Protein AF-A0A074RCV5-F1 (afdb_monomer_lite)

Secondary structure (DSSP, 8-state):
------BPPPPPPTTS----------S--TT-EE--EEEEEETTEEEEEEPPPEEGGGS-TTT-EEEEEETTTTEEEEEE---HHHHHHHHHHHHHHHHT------TTSHHHHGGGGGHHHHHHHHHHHHH-TTSTHHHHHHHHHHHHHHHHT-SS--HHHHHHHHHTHHHHHHHHHHHHS-HHHHHHHHHHTHHHHHHHHHHHHHHHHHHHHHHS--S-PBP--SSS-S--S--HHHHHHHHHHHHHHHHHHHSPP-------------------PPPP-------TTTGGGSSPPPP--------

Sequence (307 aa):
MNEELVCNLPAIDSTRPLRWSGLLCCAVSPASAVSLRLCKSIAGRPRYFNFPHVLVSDVDEETGEVTLELPEAAWVVTIKLLTRAMAEQLFPDELEKLNGIEGTYSNLDLDTTAKYLFKNALNFANLAVQTLPECIAKVSLLIYMKAWELLDQQTQLDGAVQAILRGLTDIGDIVDIASQASGAILATAMSRSKKSIQGILTLLEDASVYIFNQVATNDLAPVPLGEAGLDQSFDVETYLGRLKDLKTLFHASWLPMAATPIDIACIEDDELLDTPQPGAHTSTTIDPYDMLRLLRPLDPNITKLVP

Organism: NCBI:txid1423351

Foldseek 3Di:
DPDDFDWDDDDDDPPDDDDDDDAADPPDDQQDKDWDKDWDQDPNDTDIDTWDIDGNVNQDQQFQWDWTDDPVVGDIDIDHDCHLNNLVVCLVVLVVVLVVDDAAQDPVCLFLRLLVLLNLQLLLLVLCCVQPVPDSSSVLNVLSSLLSVLSNPDPGDDPLLSLLSVLSVLSNVVSVVLVPDDNVLSNQLCVLLVVLSNQLSVLSSVSSSVSNCVRRPPPGPTDPPPDDDPPPDDDSVVSSVSSVVSSVSSVVSSDPPPPPDPPDDDDDDDDDDDDDDDDDDDDDDDDPVVVVVVPDDDDPDDDDDDD

pLDDT: mean 73.86, std 20.22, range [28.77, 94.56]

Structure (mmCIF, N/CA/C/O backbone):
data_AF-A0A074RCV5-F1
#
_entry.id   AF-A0A074RCV5-F1
#
loop_
_atom_site.group_PDB
_atom_site.id
_atom_site.type_symbol
_atom_site.label_atom_id
_atom_site.label_alt_id
_atom_site.label_comp_id
_atom_site.label_asym_id
_atom_site.label_entity_id
_atom_site.label_seq_id
_atom_site.pdbx_PDB_ins_code
_atom_site.Cartn_x
_atom_site.Cartn_y
_atom_site.Cartn_z
_atom_site.occupancy
_atom_site.B_iso_or_equiv
_atom_site.auth_seq_id
_atom_site.auth_comp_id
_atom_site.auth_asym_id
_atom_site.auth_atom_id
_atom_site.pdbx_PDB_model_num
ATOM 1 N N . MET A 1 1 ? -20.260 -11.343 -5.427 1.00 39.22 1 MET A N 1
ATOM 2 C CA . MET A 1 1 ? -20.283 -11.622 -3.978 1.00 39.22 1 MET A CA 1
ATOM 3 C C . MET A 1 1 ? -19.975 -10.313 -3.278 1.00 39.22 1 MET A C 1
ATOM 5 O O . MET A 1 1 ? -19.117 -9.602 -3.779 1.00 39.22 1 MET A O 1
ATOM 9 N N . ASN A 1 2 ? -20.689 -9.962 -2.207 1.00 49.19 2 ASN A N 1
ATOM 10 C CA . ASN A 1 2 ? -20.238 -8.894 -1.315 1.00 49.19 2 ASN A CA 1
ATOM 11 C C . ASN A 1 2 ? -19.193 -9.531 -0.402 1.00 49.19 2 ASN A C 1
ATOM 13 O O . ASN A 1 2 ? -19.548 -10.359 0.433 1.00 49.19 2 ASN A O 1
ATOM 17 N N . GLU A 1 3 ? -17.922 -9.237 -0.644 1.00 65.69 3 GLU A N 1
ATOM 18 C CA . GLU A 1 3 ? -16.833 -9.690 0.217 1.00 65.69 3 GLU A CA 1
ATOM 19 C C . GLU A 1 3 ? -16.836 -8.811 1.471 1.00 65.69 3 GLU A C 1
ATOM 21 O O . GLU A 1 3 ? -16.579 -7.611 1.405 1.00 65.69 3 GLU A O 1
ATOM 26 N N . GLU A 1 4 ? -17.227 -9.390 2.606 1.00 71.00 4 GLU A N 1
ATOM 27 C CA . GLU A 1 4 ? -17.197 -8.718 3.905 1.00 71.00 4 GLU A CA 1
ATOM 28 C C . GLU A 1 4 ? -15.887 -9.074 4.612 1.00 71.00 4 GLU A C 1
ATOM 30 O O . GLU A 1 4 ? -15.616 -10.244 4.886 1.00 71.00 4 GLU A O 1
ATOM 35 N N . LEU A 1 5 ? -15.071 -8.062 4.911 1.00 73.19 5 LEU A N 1
ATOM 36 C CA . LEU A 1 5 ? -13.866 -8.218 5.720 1.00 73.19 5 LEU A CA 1
ATOM 37 C C . LEU A 1 5 ? -14.209 -7.957 7.191 1.00 73.19 5 LEU A C 1
ATOM 39 O O . LEU A 1 5 ? -14.576 -6.840 7.554 1.00 73.19 5 LEU A O 1
ATOM 43 N N . VAL A 1 6 ? -14.072 -8.980 8.041 1.00 73.62 6 VAL A N 1
ATOM 44 C CA . VAL A 1 6 ? -14.375 -8.892 9.479 1.00 73.62 6 VAL A CA 1
ATOM 45 C C . VAL A 1 6 ? -13.105 -9.065 10.309 1.00 73.62 6 VAL A C 1
ATOM 47 O O . VAL A 1 6 ? -12.498 -10.138 10.334 1.00 73.62 6 VAL A O 1
ATOM 50 N N . CYS A 1 7 ? -12.748 -8.020 11.055 1.00 71.88 7 CYS A N 1
ATOM 51 C CA . CYS A 1 7 ? -11.614 -8.009 11.979 1.00 71.88 7 CYS A CA 1
ATOM 52 C C . CYS A 1 7 ? -12.098 -7.751 13.410 1.00 71.88 7 CYS A C 1
ATOM 54 O O . CYS A 1 7 ? -12.935 -6.876 13.643 1.00 71.88 7 CYS A O 1
ATOM 56 N N . ASN A 1 8 ? -11.547 -8.482 14.380 1.00 73.06 8 ASN A N 1
ATOM 57 C CA . ASN A 1 8 ? -11.768 -8.179 15.792 1.00 73.06 8 ASN A CA 1
ATOM 58 C C . ASN A 1 8 ? -10.718 -7.182 16.273 1.00 73.06 8 ASN A C 1
ATOM 60 O O . ASN A 1 8 ? -9.531 -7.443 16.145 1.00 73.06 8 ASN A O 1
ATOM 64 N N . LEU A 1 9 ? -11.146 -6.069 16.866 1.00 72.56 9 LEU A N 1
ATOM 65 C CA . LEU A 1 9 ? -10.234 -5.154 17.555 1.00 72.56 9 LEU A CA 1
ATOM 66 C C . LEU A 1 9 ? -9.846 -5.715 18.941 1.00 72.56 9 LEU A C 1
ATOM 68 O O . LEU A 1 9 ? -10.674 -6.397 19.560 1.00 72.56 9 LEU A O 1
ATOM 72 N N . PRO A 1 10 ? -8.639 -5.415 19.467 1.00 68.81 10 PRO A N 1
ATOM 73 C CA . PRO A 1 10 ? -8.248 -5.810 20.817 1.00 68.81 10 PRO A CA 1
ATOM 74 C C . PRO A 1 10 ? -9.229 -5.315 21.885 1.00 68.81 10 PRO A C 1
ATOM 76 O O . PRO A 1 10 ? -9.867 -4.265 21.757 1.00 68.81 10 PRO A O 1
ATOM 79 N N . ALA A 1 11 ? -9.335 -6.080 22.973 1.00 74.12 11 ALA A N 1
ATOM 80 C CA . ALA A 1 11 ? -10.198 -5.732 24.093 1.00 74.12 11 ALA A CA 1
ATOM 81 C C . ALA A 1 11 ? -9.729 -4.433 24.765 1.00 74.12 11 ALA A C 1
ATOM 83 O O . ALA A 1 11 ? -8.550 -4.255 25.067 1.00 74.12 11 ALA A O 1
ATOM 84 N N . ILE A 1 12 ? -10.681 -3.545 25.045 1.00 71.00 12 ILE A N 1
ATOM 85 C CA . ILE A 1 12 ? -10.423 -2.270 25.711 1.00 71.00 12 ILE A CA 1
ATOM 86 C C . ILE A 1 12 ? -10.725 -2.432 27.196 1.00 71.00 12 ILE A C 1
ATOM 88 O O . ILE A 1 12 ? -11.850 -2.782 27.561 1.00 71.00 12 ILE A O 1
ATOM 92 N N . ASP A 1 13 ? -9.750 -2.136 28.052 1.00 66.25 13 ASP A N 1
ATOM 93 C CA . ASP A 1 13 ? -10.031 -1.910 29.465 1.00 66.25 13 ASP A CA 1
ATOM 94 C C . ASP A 1 13 ? -10.391 -0.433 29.682 1.00 66.25 13 ASP A C 1
ATOM 96 O O . ASP A 1 13 ? -9.736 0.472 29.165 1.00 66.25 13 ASP A O 1
ATOM 100 N N . SER A 1 14 ? -11.448 -0.189 30.452 1.00 60.62 14 SER A N 1
ATOM 101 C CA . SER A 1 14 ? -12.135 1.105 30.637 1.00 60.62 14 SER A CA 1
ATOM 102 C C . SER A 1 14 ? -11.271 2.264 31.162 1.00 60.62 14 SER A C 1
ATOM 104 O O . SER A 1 14 ? -11.757 3.384 31.305 1.00 60.62 14 SER A O 1
ATOM 106 N N . THR A 1 15 ? -9.999 2.010 31.461 1.00 59.72 15 THR A N 1
ATOM 107 C CA . THR A 1 15 ? -9.067 2.955 32.082 1.00 59.72 15 THR A CA 1
ATOM 108 C C . THR A 1 15 ? -8.124 3.641 31.096 1.00 59.72 15 THR A C 1
ATOM 110 O O . THR A 1 15 ? -7.419 4.568 31.500 1.00 59.72 15 THR A O 1
ATOM 113 N N . ARG A 1 16 ? -8.074 3.222 29.822 1.00 58.66 16 ARG A N 1
ATOM 114 C CA . ARG A 1 16 ? -7.151 3.804 28.837 1.00 58.66 16 ARG A CA 1
ATOM 115 C C . ARG A 1 16 ? -7.828 4.062 27.489 1.00 58.66 16 ARG A C 1
ATOM 117 O O . ARG A 1 16 ? -8.469 3.157 26.960 1.00 58.66 16 ARG A O 1
ATOM 124 N N . PRO A 1 17 ? -7.663 5.263 26.901 1.00 57.88 17 PRO A N 1
ATOM 125 C CA . PRO A 1 17 ? -8.031 5.480 25.509 1.00 57.88 17 PRO A CA 1
ATOM 126 C C . PRO A 1 17 ? -7.166 4.585 24.616 1.00 57.88 17 PRO A C 1
ATOM 128 O O . PRO A 1 17 ? -5.958 4.457 24.839 1.00 57.88 17 PRO A O 1
ATOM 131 N N . LEU A 1 18 ? -7.780 3.960 23.613 1.00 58.28 18 LEU A N 1
ATOM 132 C CA . LEU A 1 18 ? -7.054 3.126 22.663 1.00 58.28 18 LEU A CA 1
ATOM 133 C C . LEU A 1 18 ? -6.093 3.990 21.835 1.00 58.28 18 LEU A C 1
ATOM 135 O O . LEU A 1 18 ? -6.478 5.034 21.310 1.00 58.28 18 LEU A O 1
ATOM 139 N N . ARG A 1 19 ? -4.854 3.524 21.664 1.00 55.03 19 ARG A N 1
ATOM 140 C CA . ARG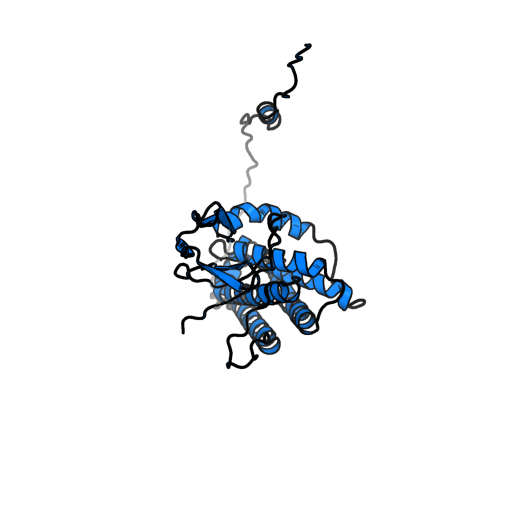 A 1 19 ? -3.947 3.992 20.611 1.00 55.03 19 ARG A CA 1
ATOM 141 C C . ARG A 1 19 ? -3.779 2.849 19.609 1.00 55.03 19 ARG A C 1
ATOM 143 O O . ARG A 1 19 ? -2.932 1.996 19.802 1.00 55.03 19 ARG A O 1
ATOM 150 N N . TRP A 1 20 ? -4.696 2.841 18.645 1.00 59.31 20 TRP A N 1
ATOM 151 C CA . TRP A 1 20 ? -4.703 2.214 17.316 1.00 59.31 20 TRP A CA 1
ATOM 152 C C . TRP A 1 20 ? -3.888 0.942 17.040 1.00 59.31 20 TRP A C 1
ATOM 154 O O . TRP A 1 20 ? -2.664 0.934 17.114 1.00 59.31 20 TRP A O 1
ATOM 164 N N . SER A 1 21 ? -4.595 -0.057 16.506 1.00 56.03 21 SER A N 1
ATOM 165 C CA . SER A 1 21 ? -4.093 -1.023 15.529 1.00 56.03 21 SER A CA 1
ATOM 166 C C . SER A 1 21 ? -4.555 -0.583 14.130 1.00 56.03 21 SER A C 1
ATOM 168 O O . SER A 1 21 ? -5.719 -0.235 13.931 1.00 56.03 21 SER A O 1
ATOM 170 N N . GLY A 1 22 ? -3.627 -0.496 13.176 1.00 61.78 22 GLY A N 1
ATOM 171 C CA . GLY A 1 22 ? -3.933 -0.115 11.796 1.00 61.78 22 GLY A CA 1
ATOM 172 C C . GLY A 1 22 ? -4.383 -1.325 10.984 1.00 61.78 22 GLY A C 1
ATOM 173 O O . GLY A 1 22 ? -3.823 -2.403 11.140 1.00 61.78 22 GLY A O 1
ATOM 174 N N . LEU A 1 23 ? -5.368 -1.143 10.107 1.00 70.56 23 LEU A N 1
ATOM 175 C CA . LEU A 1 23 ? -5.685 -2.091 9.041 1.00 70.56 23 LEU A CA 1
ATOM 176 C C . LEU A 1 23 ? -5.298 -1.437 7.718 1.00 70.56 23 LEU A C 1
ATOM 178 O O . LEU A 1 23 ? -5.766 -0.336 7.423 1.00 70.56 23 LEU A O 1
ATOM 182 N N . LEU A 1 24 ? -4.467 -2.110 6.926 1.00 67.56 24 LEU A N 1
ATOM 183 C CA . LEU A 1 24 ? -4.163 -1.679 5.568 1.00 67.56 24 LEU A CA 1
ATOM 184 C C . LEU A 1 24 ? -5.000 -2.509 4.595 1.00 67.56 24 LEU A C 1
ATOM 186 O O . LEU A 1 24 ? -4.927 -3.737 4.592 1.00 67.56 24 LEU A O 1
ATOM 190 N N . CYS A 1 25 ? -5.822 -1.834 3.797 1.00 70.31 25 CYS A N 1
ATOM 191 C CA . CYS A 1 25 ? -6.650 -2.442 2.763 1.00 70.31 25 CYS A CA 1
ATOM 192 C C . CYS A 1 25 ? -6.587 -1.571 1.505 1.00 70.31 25 CYS A C 1
ATOM 194 O O . CYS A 1 25 ? -6.671 -0.344 1.592 1.00 70.31 25 CYS A O 1
ATOM 196 N N . CYS A 1 26 ? -6.430 -2.207 0.347 1.00 70.12 26 CYS A N 1
ATOM 197 C CA . CYS A 1 26 ? -6.346 -1.553 -0.957 1.00 70.12 26 CYS A CA 1
ATOM 198 C C . CYS A 1 26 ? -7.576 -1.896 -1.810 1.00 70.12 26 CYS A C 1
ATOM 200 O O . CYS A 1 26 ? -8.346 -2.792 -1.475 1.00 70.12 26 CYS A O 1
ATOM 202 N N . ALA A 1 27 ? -7.777 -1.156 -2.907 1.00 72.31 27 ALA A N 1
ATOM 203 C CA . ALA A 1 27 ? -8.892 -1.345 -3.847 1.00 72.31 27 ALA A CA 1
ATOM 204 C C . ALA A 1 27 ? -10.309 -1.240 -3.233 1.00 72.31 27 ALA A C 1
ATOM 206 O O . ALA A 1 27 ? -11.271 -1.815 -3.746 1.00 72.31 27 ALA A O 1
ATOM 207 N N . VAL A 1 28 ? -10.463 -0.464 -2.156 1.00 76.94 28 VAL A N 1
ATOM 208 C CA . VAL A 1 28 ? -11.763 -0.232 -1.517 1.00 76.94 28 VAL A CA 1
ATOM 209 C C . VAL A 1 28 ? -12.640 0.656 -2.406 1.00 76.94 28 VAL A C 1
ATOM 211 O O . VAL A 1 28 ? -12.254 1.762 -2.782 1.00 76.94 28 VAL A O 1
ATOM 214 N N . SER A 1 29 ? -13.840 0.175 -2.739 1.00 83.12 29 SER A N 1
ATOM 215 C CA . SER A 1 29 ? -14.828 0.956 -3.489 1.00 83.12 29 SER A CA 1
ATOM 216 C C . SER A 1 29 ? -15.336 2.144 -2.658 1.00 83.12 29 SER A C 1
ATOM 218 O O . SER A 1 29 ? -15.635 1.962 -1.478 1.00 83.12 29 SER A O 1
ATOM 220 N N . PRO A 1 30 ? -15.557 3.332 -3.253 1.00 83.50 30 PRO A N 1
ATOM 221 C CA . PRO A 1 30 ? -16.221 4.445 -2.568 1.00 83.50 30 PRO A CA 1
ATOM 222 C C . PRO A 1 30 ? -17.624 4.094 -2.050 1.00 83.50 30 PRO A C 1
ATOM 224 O O . PRO A 1 30 ? -18.094 4.685 -1.085 1.00 83.50 30 PRO A O 1
ATOM 227 N N . ALA A 1 31 ? -18.285 3.113 -2.676 1.00 87.62 31 ALA A N 1
ATOM 228 C CA . ALA A 1 31 ? -19.594 2.616 -2.256 1.00 87.62 31 ALA A CA 1
ATOM 229 C C . ALA A 1 31 ? -19.523 1.571 -1.126 1.00 87.62 31 ALA A C 1
ATOM 231 O O . ALA A 1 31 ? -20.562 1.103 -0.661 1.00 87.62 31 ALA A O 1
ATOM 232 N N . SER A 1 32 ? -18.321 1.164 -0.707 1.00 87.06 32 SER A N 1
ATOM 233 C CA . SER A 1 32 ? -18.153 0.267 0.433 1.00 87.06 32 SER A CA 1
ATOM 234 C C . SER A 1 32 ? -18.592 0.956 1.721 1.00 87.06 32 SER A C 1
ATOM 236 O O . SER A 1 32 ? -18.387 2.156 1.902 1.00 87.06 32 SER A O 1
ATOM 238 N N . ALA A 1 33 ? -19.171 0.177 2.632 1.00 88.19 33 ALA A N 1
ATOM 239 C CA . ALA A 1 33 ? -19.582 0.645 3.946 1.00 88.19 33 ALA A CA 1
ATOM 240 C C . ALA A 1 33 ? -18.621 0.129 5.019 1.00 88.19 33 ALA A C 1
ATOM 242 O O . ALA A 1 33 ? -18.342 -1.067 5.096 1.00 88.19 33 ALA A O 1
ATOM 243 N N . VAL A 1 34 ? -18.165 1.026 5.885 1.00 86.19 34 VAL A N 1
ATOM 244 C CA . VAL A 1 34 ? -17.438 0.694 7.106 1.00 86.19 34 VAL A CA 1
ATOM 245 C C . VAL A 1 34 ? -18.447 0.587 8.240 1.00 86.19 34 VAL A C 1
ATOM 247 O O . VAL A 1 34 ? -19.213 1.514 8.502 1.00 86.19 34 VAL A O 1
ATOM 250 N N . SER A 1 35 ? -18.457 -0.562 8.911 1.00 86.50 35 SER A N 1
ATOM 251 C CA . SER A 1 35 ? -19.333 -0.834 10.050 1.00 86.50 35 SER A CA 1
ATOM 252 C C . SER A 1 35 ? -18.503 -1.206 11.267 1.00 86.50 35 SER A C 1
ATOM 254 O O . SER A 1 35 ? -17.563 -1.991 11.167 1.00 86.50 35 SER A O 1
ATOM 256 N N . LEU A 1 36 ? -18.880 -0.677 12.430 1.00 85.75 36 LEU A N 1
ATOM 257 C CA . LEU A 1 36 ? -18.214 -0.975 13.691 1.00 85.75 36 LEU A CA 1
ATOM 258 C C . LEU A 1 36 ? -19.209 -1.520 14.712 1.00 85.75 36 LEU A C 1
ATOM 260 O O . LEU A 1 36 ? -20.317 -1.005 14.880 1.00 85.75 36 LEU A O 1
ATOM 264 N N . ARG A 1 37 ? -18.783 -2.552 15.441 1.00 85.69 37 ARG A N 1
ATOM 265 C CA . ARG A 1 37 ? -19.544 -3.145 16.539 1.00 85.69 37 ARG A CA 1
ATOM 266 C C . ARG A 1 37 ? -18.694 -3.189 17.800 1.00 85.69 37 ARG A C 1
ATOM 268 O O . ARG A 1 37 ? -17.610 -3.761 17.803 1.00 85.69 37 ARG A O 1
ATOM 275 N N . LEU A 1 38 ? -19.226 -2.651 18.892 1.00 84.19 38 LEU A N 1
ATOM 276 C CA . LEU A 1 38 ? -18.640 -2.772 20.223 1.00 84.19 38 LEU A CA 1
ATOM 277 C C . LEU A 1 38 ? -19.261 -3.960 20.960 1.00 84.19 38 LEU A C 1
ATOM 279 O O . LEU A 1 38 ? -20.483 -4.058 21.072 1.00 84.19 38 LEU A O 1
ATOM 283 N N . CYS A 1 39 ? -18.422 -4.835 21.514 1.00 84.50 39 CYS A N 1
ATOM 284 C CA . CYS A 1 39 ? -18.841 -5.890 22.433 1.00 84.50 39 CYS A CA 1
ATOM 285 C C . CYS A 1 39 ? -18.407 -5.539 23.861 1.00 84.50 39 CYS A C 1
ATOM 287 O O . CYS A 1 39 ? -17.219 -5.410 24.141 1.00 84.50 39 CYS A O 1
ATOM 289 N N . LYS A 1 40 ? -19.367 -5.414 24.781 1.00 82.06 40 LYS A N 1
ATOM 290 C CA . LYS A 1 40 ? -19.122 -5.159 26.206 1.00 82.06 40 LYS A CA 1
ATOM 291 C C . LYS A 1 40 ? -19.610 -6.336 27.040 1.00 82.06 40 LYS A C 1
ATOM 293 O O . LYS A 1 40 ? -20.784 -6.692 26.975 1.00 82.06 40 LYS A O 1
ATOM 298 N N . SER A 1 41 ? -18.742 -6.904 27.873 1.00 81.69 41 SER A N 1
ATOM 299 C CA . SER A 1 41 ? -19.151 -7.904 28.867 1.00 81.69 41 SER A CA 1
ATOM 300 C C . SER A 1 41 ? -19.744 -7.212 30.096 1.00 81.69 41 SER A C 1
ATOM 302 O O . SER A 1 41 ? -19.093 -6.376 30.721 1.00 81.69 41 SER A O 1
ATOM 304 N N . ILE A 1 42 ? -20.989 -7.536 30.449 1.00 80.38 42 ILE A N 1
ATOM 305 C CA . ILE A 1 42 ? -21.662 -7.051 31.661 1.00 80.38 42 ILE A CA 1
ATOM 306 C C . ILE A 1 42 ? -22.105 -8.267 32.469 1.00 80.38 42 ILE A C 1
ATOM 308 O O . ILE A 1 42 ? -22.914 -9.062 31.992 1.00 80.38 42 ILE A O 1
ATOM 312 N N . ALA A 1 43 ? -21.571 -8.417 33.686 1.00 84.38 43 ALA A N 1
ATOM 313 C CA . ALA A 1 43 ? -21.811 -9.582 34.547 1.00 84.38 43 ALA A CA 1
ATOM 314 C C . ALA A 1 43 ? -21.549 -10.927 33.830 1.00 84.38 43 ALA A C 1
ATOM 316 O O . ALA A 1 43 ? -22.326 -11.873 33.944 1.00 84.38 43 ALA A O 1
ATOM 317 N N . GLY A 1 44 ? -20.477 -10.984 33.033 1.00 82.06 44 GLY A N 1
ATOM 318 C CA . GLY A 1 44 ? -20.094 -12.174 32.269 1.00 82.06 44 GLY A CA 1
ATOM 319 C C . GLY A 1 44 ? -20.941 -12.445 31.020 1.00 82.06 44 GLY A C 1
ATOM 320 O O . GLY A 1 44 ? -20.731 -13.465 30.373 1.00 82.06 44 GLY A O 1
ATOM 321 N N . ARG A 1 45 ? -21.887 -11.563 30.659 1.00 84.38 45 ARG A N 1
ATOM 322 C CA . ARG A 1 45 ? -22.701 -11.694 29.439 1.00 84.38 45 ARG A CA 1
ATOM 323 C C . ARG A 1 45 ? -22.293 -10.658 28.388 1.00 84.38 45 ARG A C 1
ATOM 325 O O . ARG A 1 45 ? -22.233 -9.473 28.727 1.00 84.38 45 ARG A O 1
ATOM 332 N N . PRO A 1 46 ? -22.064 -11.058 27.124 1.00 85.75 46 PRO A N 1
ATOM 333 C CA . PRO A 1 46 ? -21.755 -10.116 26.057 1.00 85.75 46 PRO A CA 1
ATOM 334 C C . PRO A 1 46 ? -22.991 -9.283 25.697 1.00 85.75 46 PRO A C 1
ATOM 336 O O . PRO A 1 46 ? -24.103 -9.799 25.580 1.00 85.75 46 PRO A O 1
ATOM 339 N N . ARG A 1 47 ? -22.790 -7.980 25.510 1.00 85.25 47 ARG A N 1
ATOM 340 C CA . ARG A 1 47 ? -23.748 -7.055 24.901 1.00 85.25 47 ARG A CA 1
ATOM 341 C C . ARG A 1 47 ? -23.098 -6.392 23.701 1.00 85.25 47 ARG A C 1
ATOM 343 O O . ARG A 1 47 ? -21.957 -5.949 23.798 1.00 85.25 47 ARG A O 1
ATOM 350 N N . TYR A 1 48 ? -23.842 -6.303 22.608 1.00 86.44 48 TYR A N 1
ATOM 351 C CA . TYR A 1 48 ? -23.361 -5.744 21.353 1.00 86.44 48 TYR A CA 1
ATOM 352 C C . TYR A 1 48 ? -24.032 -4.404 21.078 1.00 86.44 48 TYR A C 1
ATOM 354 O O . TYR A 1 48 ? -25.249 -4.285 21.205 1.00 86.44 48 TYR A O 1
ATOM 362 N N . PHE A 1 49 ? -23.233 -3.425 20.674 1.00 85.56 49 PHE A N 1
ATOM 363 C CA . PHE A 1 49 ? -23.688 -2.116 20.232 1.00 85.56 49 PHE A CA 1
ATOM 364 C C . PHE A 1 49 ? -23.175 -1.893 18.812 1.00 85.56 49 PHE A C 1
ATOM 366 O O . PHE A 1 49 ? -21.971 -1.984 18.573 1.00 85.56 49 PHE A O 1
ATOM 373 N N . ASN A 1 50 ? -24.082 -1.652 17.869 1.00 87.56 50 ASN A N 1
ATOM 374 C CA . ASN A 1 50 ? -23.727 -1.372 16.481 1.00 87.56 50 ASN A CA 1
ATOM 375 C C . ASN A 1 50 ? -23.693 0.139 16.287 1.00 87.56 50 ASN A C 1
ATOM 377 O O . ASN A 1 50 ? -24.697 0.802 16.545 1.00 87.56 50 ASN A O 1
ATOM 381 N N . PHE A 1 51 ? -22.560 0.664 15.833 1.00 87.81 51 PHE A N 1
ATOM 382 C CA . PHE A 1 51 ? -22.489 2.040 15.364 1.00 87.81 51 PHE A CA 1
ATOM 383 C C . PHE A 1 51 ? -23.223 2.164 14.018 1.00 87.81 51 PHE A C 1
ATOM 385 O O . PHE A 1 51 ? -23.352 1.161 13.303 1.00 87.81 51 PHE A O 1
ATOM 392 N N . PRO A 1 52 ? -23.710 3.364 13.652 1.00 86.75 52 PRO A N 1
ATOM 393 C CA . PRO A 1 52 ? -24.147 3.608 12.283 1.00 86.75 52 PRO A CA 1
ATOM 394 C C . PRO A 1 52 ? -22.992 3.314 11.317 1.00 86.75 52 PRO A C 1
ATOM 396 O O . PRO A 1 52 ? -21.832 3.589 11.627 1.00 86.75 52 PRO A O 1
ATOM 399 N N . HIS A 1 53 ? -23.307 2.713 10.170 1.00 87.06 53 HIS A N 1
ATOM 400 C CA . HIS A 1 53 ? -22.309 2.505 9.127 1.00 87.06 53 HIS A CA 1
ATOM 401 C C . HIS A 1 53 ? -22.020 3.826 8.414 1.00 87.06 53 HIS A C 1
ATOM 403 O O . HIS A 1 53 ? -22.875 4.709 8.360 1.00 87.06 53 HIS A O 1
ATOM 409 N N . VAL A 1 54 ? -20.825 3.926 7.846 1.00 87.88 54 VAL A N 1
ATOM 410 C CA . VAL A 1 54 ? -20.377 5.072 7.050 1.00 87.88 54 VAL A CA 1
ATOM 411 C C . VAL A 1 54 ? -19.948 4.572 5.686 1.00 87.88 54 VAL A C 1
ATOM 413 O O . VAL A 1 54 ? -19.244 3.565 5.604 1.00 87.88 54 VAL A O 1
ATOM 416 N N . LEU A 1 55 ? -20.359 5.252 4.617 1.00 90.31 55 LEU A N 1
ATOM 417 C CA . LEU A 1 55 ? -19.814 4.961 3.297 1.00 90.31 55 LEU A CA 1
ATOM 418 C C . LEU A 1 55 ? -18.422 5.572 3.178 1.00 90.31 55 LEU A C 1
ATOM 420 O O . LEU A 1 55 ? -18.164 6.662 3.681 1.00 90.31 55 LEU A O 1
ATOM 424 N N . VAL A 1 56 ? -17.521 4.894 2.472 1.00 86.69 56 VAL A N 1
ATOM 425 C CA . VAL A 1 56 ? -16.174 5.424 2.205 1.00 86.69 56 VAL A CA 1
ATOM 426 C C . VAL A 1 56 ? -16.246 6.769 1.472 1.00 86.69 56 VAL A C 1
ATOM 428 O O . VAL A 1 56 ? -15.402 7.630 1.696 1.00 86.69 56 VAL A O 1
ATOM 431 N N . SER A 1 57 ? -17.282 6.985 0.656 1.00 86.69 57 SER A N 1
ATOM 432 C CA . SER A 1 57 ? -17.570 8.266 0.004 1.00 86.69 57 SER A CA 1
ATOM 433 C C . SER A 1 57 ? -17.945 9.412 0.946 1.00 86.69 57 SER A C 1
ATOM 435 O O . SER A 1 57 ? -17.876 10.561 0.525 1.00 86.69 57 SER A O 1
ATOM 437 N N . ASP A 1 58 ? -18.381 9.118 2.172 1.00 87.69 58 ASP A N 1
ATOM 438 C CA . ASP A 1 58 ? -18.853 10.130 3.127 1.00 87.69 58 ASP A CA 1
ATOM 439 C C . ASP A 1 58 ? -17.710 10.688 3.987 1.00 87.69 58 ASP A C 1
ATOM 441 O O . ASP A 1 58 ? -17.909 11.615 4.773 1.00 87.69 58 ASP A O 1
ATOM 445 N N . VAL A 1 59 ? -16.519 10.100 3.869 1.00 87.25 59 VAL A N 1
ATOM 446 C CA . VAL A 1 59 ? -15.324 10.522 4.592 1.00 87.25 59 VAL A CA 1
ATOM 447 C C . VAL A 1 59 ? -14.847 11.854 4.029 1.00 87.25 59 VAL A C 1
ATOM 449 O O . VAL A 1 59 ? -14.718 12.020 2.817 1.00 87.25 59 VAL A O 1
ATOM 452 N N . ASP A 1 60 ? -14.552 12.791 4.925 1.00 88.06 60 ASP A N 1
ATOM 453 C CA . ASP A 1 60 ? -13.979 14.077 4.554 1.00 88.06 60 ASP A CA 1
ATOM 454 C C . ASP A 1 60 ? -12.626 13.880 3.856 1.00 88.06 60 ASP A C 1
ATOM 456 O O . ASP A 1 60 ? -11.721 13.246 4.398 1.00 88.06 60 ASP A O 1
ATOM 460 N N . GLU A 1 61 ? -12.485 14.398 2.634 1.00 87.06 61 GLU A N 1
ATOM 461 C CA . GLU A 1 61 ? -11.303 14.109 1.821 1.00 87.06 61 GLU A CA 1
ATOM 462 C C . GLU A 1 61 ? -10.038 14.765 2.396 1.00 87.06 61 GLU A C 1
ATOM 464 O O . GLU A 1 61 ? -8.961 14.185 2.283 1.00 87.06 61 GLU A O 1
ATOM 469 N N . GLU A 1 62 ? -10.142 15.926 3.048 1.00 86.75 62 GLU A N 1
ATOM 470 C CA . GLU A 1 62 ? -8.988 16.669 3.573 1.00 86.75 62 GLU A CA 1
ATOM 471 C C . GLU A 1 62 ? -8.427 16.056 4.860 1.00 86.75 62 GLU A C 1
ATOM 473 O O . GLU A 1 62 ? -7.212 15.925 5.009 1.00 86.75 62 GLU A O 1
ATOM 478 N N . THR A 1 63 ? -9.304 15.674 5.786 1.00 86.62 63 THR A N 1
ATOM 479 C CA . THR A 1 63 ? -8.926 15.129 7.097 1.00 86.62 63 THR A CA 1
ATOM 480 C C . THR A 1 63 ? -8.855 13.607 7.102 1.00 86.62 63 THR A C 1
ATOM 482 O O . THR A 1 63 ? -8.132 13.033 7.917 1.00 86.62 63 THR A O 1
ATOM 485 N N . GLY A 1 64 ? -9.603 12.945 6.216 1.00 86.19 64 GLY A N 1
ATOM 486 C CA . GLY A 1 64 ? -9.763 11.495 6.204 1.00 86.19 64 GLY A CA 1
ATOM 487 C C . GLY A 1 64 ? -10.456 10.948 7.448 1.00 86.19 64 GLY A C 1
ATOM 488 O O . GLY A 1 64 ? -10.385 9.746 7.699 1.00 86.19 64 GLY A O 1
ATOM 489 N N . GLU A 1 65 ? -11.086 11.798 8.261 1.00 89.44 65 GLU A N 1
ATOM 490 C CA . GLU A 1 65 ? -11.665 11.396 9.538 1.00 89.44 65 GLU A CA 1
ATOM 491 C C . GLU A 1 65 ? -13.179 11.231 9.439 1.00 89.44 65 GLU A C 1
ATOM 493 O O . GLU A 1 65 ? -13.893 12.045 8.856 1.00 89.44 65 GLU A O 1
ATOM 498 N N . VAL A 1 66 ? -13.691 10.189 10.086 1.00 88.38 66 VAL A N 1
ATOM 499 C CA . VAL A 1 66 ? -15.115 10.065 10.376 1.00 88.38 66 VAL A CA 1
ATOM 500 C C . VAL A 1 66 ? -15.318 9.700 11.834 1.00 88.38 66 VAL A C 1
ATOM 502 O O . VAL A 1 66 ? -14.643 8.825 12.372 1.00 88.38 66 VAL A O 1
ATOM 505 N N . THR A 1 67 ? -16.252 10.383 12.489 1.00 87.19 67 THR A N 1
ATOM 506 C CA . THR A 1 67 ? -16.583 10.134 13.891 1.00 87.19 67 THR A CA 1
ATOM 507 C C . THR A 1 67 ? -17.923 9.424 13.993 1.00 87.19 67 THR A C 1
ATOM 509 O O . THR A 1 67 ? -18.944 9.902 13.507 1.00 87.19 67 THR A O 1
ATOM 512 N N . LEU A 1 68 ? -17.902 8.263 14.636 1.00 86.50 68 LEU A N 1
ATOM 513 C CA . LEU A 1 68 ? -19.057 7.449 14.963 1.00 86.50 68 LEU A CA 1
ATOM 514 C C . LEU A 1 68 ? -19.356 7.595 16.451 1.00 86.50 68 LEU A C 1
ATOM 516 O O . LEU A 1 68 ? -18.497 7.345 17.298 1.00 86.50 68 LEU A O 1
ATOM 520 N N . GLU A 1 69 ? -20.592 7.947 16.778 1.00 83.12 69 GLU A N 1
ATOM 521 C CA . GLU A 1 69 ? -21.026 8.118 18.161 1.00 83.12 69 GLU A CA 1
ATOM 522 C C . GLU A 1 69 ? -22.133 7.126 18.513 1.00 83.12 69 GLU A C 1
ATOM 524 O O . GLU A 1 69 ? -23.040 6.857 17.724 1.00 83.12 69 GLU A O 1
ATOM 529 N N . LEU A 1 70 ? -22.074 6.605 19.738 1.00 80.56 70 LEU A N 1
ATOM 530 C CA . LEU A 1 70 ? -23.173 5.894 20.385 1.00 80.56 70 LEU A CA 1
ATOM 531 C C . LEU A 1 70 ? -23.630 6.704 21.602 1.00 80.56 70 LEU A C 1
ATOM 533 O O . LEU A 1 70 ? -23.122 6.470 22.707 1.00 80.56 70 LEU A O 1
ATOM 537 N N . PRO A 1 71 ? -24.596 7.628 21.433 1.00 68.44 71 PRO A N 1
ATOM 538 C CA . PRO A 1 71 ? -25.049 8.516 22.504 1.00 68.44 71 PRO A CA 1
ATOM 539 C C . PRO A 1 71 ? -25.514 7.761 23.753 1.00 68.44 71 PRO A C 1
ATOM 541 O O . PRO A 1 71 ? -25.201 8.147 24.874 1.00 68.44 71 PRO A O 1
ATOM 544 N N . GLU A 1 72 ? -26.198 6.629 23.566 1.00 68.12 72 GLU A N 1
ATOM 545 C CA . GLU A 1 72 ? -26.719 5.796 24.659 1.00 68.12 72 GLU A CA 1
ATOM 546 C C . GLU A 1 72 ? -25.620 5.119 25.491 1.00 68.12 72 GLU A C 1
ATOM 548 O O . GLU A 1 72 ? -25.849 4.740 26.640 1.00 68.12 72 GLU A O 1
ATOM 553 N N . ALA A 1 73 ? -24.428 4.946 24.918 1.00 64.31 73 ALA A N 1
ATOM 554 C CA . ALA A 1 73 ? -23.336 4.206 25.535 1.00 64.31 73 ALA A CA 1
ATOM 555 C C . ALA A 1 73 ? -22.110 5.085 25.851 1.00 64.31 73 ALA A C 1
ATOM 557 O O . ALA A 1 73 ? -21.159 4.574 26.442 1.00 64.31 73 ALA A O 1
ATOM 558 N N . ALA A 1 74 ? -22.157 6.381 25.513 1.00 75.88 74 ALA A N 1
ATOM 559 C CA . ALA A 1 74 ? -21.077 7.359 25.678 1.00 75.88 74 ALA A CA 1
ATOM 560 C C . ALA A 1 74 ? -19.745 6.930 25.033 1.00 75.88 74 ALA A C 1
ATOM 562 O O . ALA A 1 74 ? -18.670 7.227 25.552 1.00 75.88 74 ALA A O 1
ATOM 563 N N . TRP A 1 75 ? -19.815 6.218 23.903 1.00 77.56 75 TRP A N 1
ATOM 564 C CA . TRP A 1 75 ? -18.634 5.845 23.123 1.00 77.56 75 TRP A CA 1
ATOM 565 C C . TRP A 1 75 ? -18.551 6.688 21.862 1.00 77.56 75 TRP A C 1
ATOM 567 O O . TRP A 1 75 ? -19.527 6.807 21.121 1.00 77.56 75 TRP A O 1
ATOM 577 N N . VAL A 1 76 ? -17.356 7.218 21.623 1.00 79.94 76 VAL A N 1
ATOM 578 C CA . VAL A 1 76 ? -16.985 7.940 20.410 1.00 79.94 76 VAL A CA 1
ATOM 579 C C . VAL A 1 76 ? -15.839 7.179 19.767 1.00 79.94 76 VAL A C 1
ATOM 581 O O . VAL A 1 76 ? -14.881 6.806 20.449 1.00 79.94 76 VAL A O 1
ATOM 584 N N . VAL A 1 77 ? -15.949 6.925 18.469 1.00 81.06 77 VAL A N 1
ATOM 585 C CA . VAL A 1 77 ? -14.906 6.280 17.680 1.00 81.06 77 VAL A CA 1
ATOM 586 C C . VAL A 1 77 ? -14.602 7.147 16.477 1.00 81.06 77 VAL A C 1
ATOM 588 O O . VAL A 1 77 ? -15.481 7.412 15.669 1.00 81.06 77 VAL A O 1
ATOM 591 N N . THR A 1 78 ? -13.348 7.554 16.341 1.00 84.44 78 THR A N 1
ATOM 592 C CA . THR A 1 78 ? -12.860 8.225 15.137 1.00 84.44 78 THR A CA 1
ATOM 593 C C . THR A 1 78 ? -12.169 7.191 14.264 1.00 84.44 78 THR A C 1
ATOM 595 O O . THR A 1 78 ? -11.264 6.506 14.732 1.00 84.44 78 THR A O 1
ATOM 598 N N . ILE A 1 79 ? -12.594 7.065 13.012 1.00 82.69 79 ILE A N 1
ATOM 599 C CA . ILE A 1 79 ? -11.942 6.258 11.983 1.00 82.69 79 ILE A CA 1
ATOM 600 C C . ILE A 1 79 ? -11.132 7.216 11.107 1.00 82.69 79 ILE A C 1
ATOM 602 O O . ILE A 1 79 ? -11.660 8.244 10.695 1.00 82.69 79 ILE A O 1
ATOM 606 N N . LYS A 1 80 ? -9.863 6.895 10.840 1.00 84.19 80 LYS A N 1
ATOM 607 C CA . LYS A 1 80 ? -8.984 7.667 9.959 1.00 84.19 80 LYS A CA 1
ATOM 608 C C . LYS A 1 80 ? -8.671 6.836 8.728 1.00 84.19 80 LYS A C 1
ATOM 610 O O . LYS A 1 80 ? -8.238 5.692 8.860 1.00 84.19 80 LYS A O 1
ATOM 615 N N . LEU A 1 81 ? -8.892 7.407 7.557 1.00 84.75 81 LEU A N 1
ATOM 616 C CA . LEU A 1 81 ? -8.657 6.787 6.266 1.00 84.75 81 LEU A CA 1
ATOM 617 C C . LEU A 1 81 ? -7.572 7.566 5.534 1.00 84.75 81 LEU A C 1
ATOM 619 O O . LEU A 1 81 ? -7.527 8.788 5.601 1.00 84.75 81 LEU A O 1
ATOM 623 N N . LEU A 1 82 ? -6.711 6.858 4.808 1.00 85.69 82 LEU A N 1
ATOM 624 C CA . LEU A 1 82 ? -5.748 7.506 3.930 1.00 85.69 82 LEU A CA 1
ATOM 625 C C . LEU A 1 82 ? -6.457 7.948 2.644 1.00 85.69 82 LEU A C 1
ATOM 627 O O . LEU A 1 82 ? -6.724 7.129 1.765 1.00 85.69 82 LEU A O 1
ATOM 631 N N . THR A 1 83 ? -6.771 9.236 2.540 1.00 87.12 83 THR A N 1
ATOM 632 C CA . THR A 1 83 ? -7.396 9.822 1.347 1.00 87.12 83 THR A CA 1
ATOM 633 C C . THR A 1 83 ? -6.347 10.286 0.336 1.00 87.12 83 THR A C 1
ATOM 635 O O . THR A 1 83 ? -5.149 10.368 0.625 1.00 87.12 83 THR A O 1
ATOM 638 N N . ARG A 1 84 ? -6.799 10.639 -0.875 1.00 86.56 84 ARG A N 1
ATOM 639 C CA . ARG A 1 84 ? -5.925 11.240 -1.888 1.00 86.56 84 ARG A CA 1
ATOM 640 C C . ARG A 1 84 ? -5.351 12.575 -1.410 1.00 86.56 84 ARG A C 1
ATOM 642 O O . ARG A 1 84 ? -4.144 12.760 -1.528 1.00 86.56 84 ARG A O 1
ATOM 649 N N . ALA A 1 85 ? -6.176 13.476 -0.874 1.00 89.00 85 ALA A N 1
ATOM 650 C CA . ALA A 1 85 ? -5.702 14.786 -0.425 1.00 89.00 85 ALA A CA 1
ATOM 651 C C . ALA A 1 85 ? -4.709 14.665 0.742 1.00 89.00 85 ALA A C 1
ATOM 653 O O . ALA A 1 85 ? -3.669 15.323 0.728 1.00 89.00 85 ALA A O 1
ATOM 654 N N . MET A 1 86 ? -4.943 13.750 1.690 1.00 89.69 86 MET A N 1
ATOM 655 C CA . MET A 1 86 ? -3.958 13.447 2.733 1.00 89.69 86 MET A CA 1
ATOM 656 C C . MET A 1 86 ? -2.648 12.922 2.147 1.00 89.69 86 MET A C 1
ATOM 658 O O . MET A 1 86 ? -1.574 13.336 2.575 1.00 89.69 86 MET A O 1
ATOM 662 N N . ALA A 1 87 ? -2.712 12.038 1.147 1.00 90.25 87 ALA A N 1
ATOM 663 C CA . ALA A 1 87 ? -1.511 11.542 0.488 1.00 90.25 87 ALA A CA 1
ATOM 664 C C . ALA A 1 87 ? -0.725 12.660 -0.210 1.00 90.25 87 ALA A C 1
ATOM 666 O O . ALA A 1 87 ? 0.499 12.609 -0.234 1.00 90.25 87 ALA A O 1
ATOM 667 N N . GLU A 1 88 ? -1.389 13.688 -0.743 1.00 91.12 88 GLU A N 1
ATOM 668 C CA . GLU A 1 88 ? -0.702 14.861 -1.291 1.00 91.12 88 GLU A CA 1
ATOM 669 C C . GLU A 1 88 ? -0.006 15.695 -0.218 1.00 91.12 88 GLU A C 1
ATOM 671 O O . GLU A 1 88 ? 1.125 16.126 -0.440 1.00 91.12 88 GLU A O 1
ATOM 676 N N . GLN A 1 89 ? -0.656 15.891 0.930 1.00 91.00 89 GLN A N 1
ATOM 677 C CA . GLN A 1 89 ? -0.107 16.659 2.048 1.00 91.00 89 GLN A CA 1
ATOM 678 C C . GLN A 1 89 ? 1.081 15.957 2.712 1.00 91.00 89 GLN A C 1
ATOM 680 O O . GLN A 1 89 ? 2.062 16.607 3.052 1.00 91.00 89 GLN A O 1
ATOM 685 N N . LEU A 1 90 ? 1.001 14.636 2.877 1.00 91.06 90 LEU A N 1
ATOM 686 C CA . LEU A 1 90 ? 2.011 13.823 3.562 1.00 91.06 90 LEU A CA 1
ATOM 687 C C . LEU A 1 90 ? 3.194 13.434 2.660 1.00 91.06 90 LEU A C 1
ATOM 689 O O . LEU A 1 90 ? 4.246 13.038 3.156 1.00 91.06 90 LEU A O 1
ATOM 693 N N . PHE A 1 91 ? 3.037 13.521 1.336 1.00 92.19 91 PHE A N 1
ATOM 694 C CA . PHE A 1 91 ? 4.061 13.090 0.382 1.00 92.19 91 PHE A CA 1
ATOM 695 C C . PHE A 1 91 ? 5.445 13.738 0.583 1.00 92.19 91 PHE A C 1
ATOM 697 O O . PHE A 1 91 ? 6.425 12.997 0.521 1.00 92.19 91 PHE A O 1
ATOM 704 N N . PRO A 1 92 ? 5.578 15.063 0.815 1.00 92.88 92 PRO A N 1
ATOM 705 C CA . PRO A 1 92 ? 6.887 15.687 1.020 1.00 92.88 92 PRO A CA 1
ATOM 706 C C . PRO A 1 92 ? 7.649 15.084 2.205 1.00 92.88 92 PRO A C 1
ATOM 708 O O . PRO A 1 92 ? 8.818 14.733 2.060 1.00 92.88 92 PRO A O 1
ATOM 711 N N . ASP A 1 93 ? 6.967 14.878 3.332 1.00 93.75 93 ASP A N 1
ATOM 712 C CA . ASP A 1 93 ? 7.565 14.318 4.546 1.00 93.75 93 ASP A CA 1
ATOM 713 C C . ASP A 1 93 ? 8.021 12.868 4.322 1.00 93.75 93 ASP A C 1
ATOM 715 O O . ASP A 1 93 ? 9.126 12.480 4.703 1.00 93.75 93 ASP A O 1
ATOM 719 N N . GLU A 1 94 ? 7.197 12.051 3.656 1.00 92.12 94 GLU A N 1
ATOM 720 C CA . GLU A 1 94 ? 7.568 10.665 3.345 1.00 92.12 94 GLU A CA 1
ATOM 721 C C . GLU A 1 94 ? 8.693 10.587 2.297 1.00 92.12 94 GLU A C 1
ATOM 723 O O . GLU A 1 94 ? 9.522 9.675 2.334 1.00 92.12 94 GLU A O 1
ATOM 728 N N . LEU A 1 95 ? 8.794 11.565 1.394 1.00 92.69 95 LEU A N 1
ATOM 729 C CA . LEU A 1 95 ? 9.923 11.672 0.473 1.00 92.69 95 LEU A CA 1
ATOM 730 C C . LEU A 1 95 ? 11.230 12.002 1.213 1.00 92.69 95 LEU A C 1
ATOM 732 O O . LEU A 1 95 ? 12.271 11.419 0.901 1.00 92.69 95 LEU A O 1
ATOM 736 N N . GLU A 1 96 ? 11.198 12.891 2.208 1.00 93.31 96 GLU A N 1
ATOM 737 C CA . GLU A 1 96 ? 12.359 13.151 3.068 1.00 93.31 96 GLU A CA 1
ATOM 738 C C . GLU A 1 96 ? 12.793 11.888 3.818 1.00 93.31 96 GLU A C 1
ATOM 740 O O . GLU A 1 96 ? 13.982 11.556 3.823 1.00 93.31 96 GLU A O 1
ATOM 745 N N . LYS A 1 97 ? 11.839 11.124 4.367 1.00 92.12 97 LYS A N 1
ATOM 746 C CA . LYS A 1 97 ? 12.147 9.837 5.007 1.00 92.12 97 LYS A CA 1
ATOM 747 C C . LYS A 1 97 ? 12.772 8.842 4.041 1.00 92.12 97 LYS A C 1
ATOM 749 O O . LYS A 1 97 ? 13.771 8.230 4.401 1.00 92.12 97 LYS A O 1
ATOM 754 N N . LEU A 1 98 ? 12.239 8.702 2.822 1.00 92.44 98 LEU A N 1
ATOM 755 C CA . LEU A 1 98 ? 12.821 7.841 1.783 1.00 92.44 98 LEU A CA 1
ATOM 756 C C . LEU A 1 98 ? 14.294 8.192 1.532 1.00 92.44 98 LEU A C 1
ATOM 758 O O . LEU A 1 98 ? 15.151 7.305 1.486 1.00 92.44 98 LEU A O 1
ATOM 762 N N . ASN A 1 99 ? 14.594 9.485 1.413 1.00 90.00 99 ASN A N 1
ATOM 763 C CA . ASN A 1 99 ? 15.960 9.967 1.218 1.00 90.00 99 ASN A CA 1
ATOM 764 C C . ASN A 1 99 ? 16.856 9.693 2.438 1.00 90.00 99 ASN A C 1
ATOM 766 O O . ASN A 1 99 ? 18.051 9.457 2.268 1.00 90.00 99 ASN A O 1
ATOM 770 N N . GLY A 1 100 ? 16.279 9.676 3.641 1.00 88.88 100 GLY A N 1
ATOM 771 C CA . GLY A 1 100 ? 16.948 9.337 4.897 1.00 88.88 100 GLY A CA 1
ATOM 772 C C . GLY A 1 100 ? 17.116 7.838 5.179 1.00 88.88 100 GLY A C 1
ATOM 773 O O . GLY A 1 100 ? 17.731 7.495 6.185 1.00 88.88 100 GLY A O 1
ATOM 774 N N . ILE A 1 101 ? 16.604 6.928 4.336 1.00 87.75 101 ILE A N 1
ATOM 775 C CA . ILE A 1 101 ? 16.816 5.481 4.524 1.00 87.75 101 ILE A CA 1
ATOM 776 C C . ILE A 1 101 ? 18.292 5.145 4.275 1.00 87.75 101 ILE A C 1
ATOM 778 O O . ILE A 1 101 ? 18.735 5.014 3.123 1.00 87.75 101 ILE A O 1
ATOM 782 N N . GLU A 1 102 ? 19.026 4.967 5.373 1.00 77.38 102 GLU A N 1
ATOM 783 C CA . GLU A 1 102 ? 20.415 4.515 5.417 1.00 77.38 102 GLU A CA 1
ATOM 784 C C . GLU A 1 102 ? 20.498 2.985 5.497 1.00 77.38 102 GLU A C 1
ATOM 786 O O . GLU A 1 102 ? 19.864 2.346 6.336 1.00 77.38 102 GLU A O 1
ATOM 791 N N . GLY A 1 103 ? 21.305 2.395 4.617 1.00 75.62 103 GLY A N 1
ATOM 792 C CA . GLY A 1 103 ? 21.509 0.952 4.528 1.00 75.62 103 GLY A CA 1
ATOM 793 C C . GLY A 1 103 ? 21.461 0.455 3.089 1.00 75.62 103 GLY A C 1
ATOM 794 O O . GLY A 1 103 ? 20.886 1.084 2.200 1.00 75.62 103 GLY A O 1
ATOM 795 N N . THR A 1 104 ? 22.127 -0.668 2.846 1.00 76.00 104 THR A N 1
ATOM 796 C CA . THR A 1 104 ? 22.165 -1.315 1.533 1.00 76.00 104 THR A CA 1
ATOM 797 C C . THR A 1 104 ? 21.980 -2.809 1.705 1.00 76.00 104 THR A C 1
ATOM 799 O O . THR A 1 104 ? 22.366 -3.388 2.722 1.00 76.00 104 THR A O 1
ATOM 802 N N . TYR A 1 105 ? 21.371 -3.430 0.702 1.00 73.94 105 TYR A N 1
ATOM 803 C CA . TYR A 1 105 ? 21.306 -4.878 0.631 1.00 73.94 105 TYR A CA 1
ATOM 804 C C . TYR A 1 105 ? 22.717 -5.459 0.456 1.00 73.94 105 TYR A C 1
ATOM 806 O O . TYR A 1 105 ? 23.480 -5.005 -0.400 1.00 73.94 105 TYR A O 1
ATOM 814 N N . SER A 1 106 ? 23.057 -6.474 1.253 1.00 68.81 106 SER A N 1
ATOM 815 C CA . SER A 1 106 ? 24.338 -7.171 1.197 1.00 68.81 106 SER A CA 1
ATOM 816 C C . SER A 1 106 ? 24.122 -8.675 1.097 1.00 68.81 106 SER A C 1
ATOM 818 O O . SER A 1 106 ? 23.475 -9.287 1.942 1.00 68.81 106 SER A O 1
ATOM 820 N N . ASN A 1 107 ? 24.763 -9.305 0.110 1.00 66.38 107 ASN A N 1
ATOM 821 C CA . ASN A 1 107 ? 24.738 -10.763 -0.051 1.00 66.38 107 ASN A CA 1
ATOM 822 C C . ASN A 1 107 ? 25.441 -11.524 1.096 1.00 66.38 107 ASN A C 1
ATOM 824 O O . ASN A 1 107 ? 25.413 -12.752 1.111 1.00 66.38 107 ASN A O 1
ATOM 828 N N . LEU A 1 108 ? 26.107 -10.818 2.019 1.00 62.44 108 LEU A N 1
ATOM 829 C CA . LEU A 1 108 ? 26.829 -11.404 3.155 1.00 62.44 108 LEU A CA 1
ATOM 830 C C . LEU A 1 108 ? 25.925 -11.667 4.366 1.00 62.44 108 LEU A C 1
ATOM 832 O O . LEU A 1 108 ? 26.176 -12.614 5.104 1.00 62.44 108 LEU A O 1
ATOM 836 N N . ASP A 1 109 ? 24.895 -10.843 4.564 1.00 67.50 109 ASP A N 1
ATOM 837 C CA . ASP A 1 109 ? 23.939 -10.969 5.666 1.00 67.50 109 ASP A CA 1
ATOM 838 C C . ASP A 1 109 ? 22.519 -10.787 5.123 1.00 67.50 109 ASP A C 1
ATOM 840 O O . ASP A 1 109 ? 21.925 -9.702 5.156 1.00 67.50 109 ASP A O 1
ATOM 844 N N . LEU A 1 110 ? 22.034 -11.867 4.507 1.00 65.69 110 LEU A N 1
ATOM 845 C CA . LEU A 1 110 ? 20.810 -11.876 3.714 1.00 65.69 110 LEU A CA 1
ATOM 846 C C . LEU A 1 110 ? 19.580 -11.527 4.550 1.00 65.69 110 LEU A C 1
ATOM 848 O O . LEU A 1 110 ? 18.713 -10.824 4.049 1.00 65.69 110 LEU A O 1
ATOM 852 N N . ASP A 1 111 ? 19.511 -11.963 5.806 1.00 63.22 111 ASP A N 1
ATOM 853 C CA . ASP A 1 111 ? 18.323 -11.752 6.637 1.00 63.22 111 ASP A CA 1
ATOM 854 C C . ASP A 1 111 ? 18.277 -10.322 7.187 1.00 63.22 111 ASP A C 1
ATOM 856 O O . ASP A 1 111 ? 17.239 -9.663 7.116 1.00 63.22 111 ASP A O 1
ATOM 860 N N . THR A 1 112 ? 19.413 -9.793 7.653 1.00 68.00 112 THR A N 1
ATOM 861 C CA . THR A 1 112 ? 19.467 -8.459 8.276 1.00 68.00 112 THR A CA 1
ATOM 862 C C . THR A 1 112 ? 19.377 -7.329 7.249 1.00 68.00 112 THR A C 1
ATOM 864 O O . THR A 1 112 ? 18.903 -6.235 7.560 1.00 68.00 112 THR A O 1
ATOM 867 N N . THR A 1 113 ? 19.816 -7.576 6.009 1.00 80.12 113 THR A N 1
ATOM 868 C CA . THR A 1 113 ? 19.859 -6.548 4.957 1.00 80.12 113 THR A CA 1
ATOM 869 C C . THR A 1 113 ? 18.783 -6.699 3.880 1.00 80.12 113 THR A C 1
ATOM 871 O O . THR A 1 113 ? 18.576 -5.750 3.121 1.00 80.12 113 THR A O 1
ATOM 874 N N . ALA A 1 114 ? 18.050 -7.824 3.826 1.00 82.81 114 ALA A N 1
ATOM 875 C CA . ALA A 1 114 ? 16.959 -8.044 2.863 1.00 82.81 114 ALA A CA 1
ATOM 876 C C . ALA A 1 114 ? 15.893 -6.953 2.917 1.00 82.81 114 ALA A C 1
ATOM 878 O O . ALA A 1 114 ? 15.359 -6.578 1.875 1.00 82.81 114 ALA A O 1
ATOM 879 N N . LYS A 1 115 ? 15.616 -6.405 4.105 1.00 86.38 115 LYS A N 1
ATOM 880 C CA . LYS A 1 115 ? 14.665 -5.306 4.264 1.00 86.38 115 LYS A CA 1
ATOM 881 C C . LYS A 1 115 ? 14.996 -4.144 3.316 1.00 86.38 115 LYS A C 1
ATOM 883 O O . LYS A 1 115 ? 14.115 -3.679 2.603 1.00 86.38 115 LYS A O 1
ATOM 888 N N . TYR A 1 116 ? 16.268 -3.770 3.160 1.00 88.44 116 TYR A N 1
ATOM 889 C CA . TYR A 1 116 ? 16.666 -2.647 2.303 1.00 88.44 116 TYR A CA 1
ATOM 890 C C . TYR A 1 116 ? 16.348 -2.835 0.811 1.00 88.44 116 TYR A C 1
ATOM 892 O O . TYR A 1 116 ? 16.319 -1.844 0.083 1.00 88.44 116 TYR A O 1
ATOM 900 N N . LEU A 1 117 ? 16.037 -4.053 0.348 1.00 89.19 117 LEU A N 1
ATOM 901 C CA . LEU A 1 117 ? 15.499 -4.274 -1.003 1.00 89.19 117 LEU A CA 1
ATOM 902 C C . LEU A 1 117 ? 14.151 -3.573 -1.214 1.00 89.19 117 LEU A C 1
ATOM 904 O O . LEU A 1 117 ? 13.824 -3.188 -2.335 1.00 89.19 117 LEU A O 1
ATOM 908 N N . PHE A 1 118 ? 13.395 -3.333 -0.139 1.00 91.19 118 PHE A N 1
ATOM 909 C CA . PHE A 1 118 ? 12.129 -2.608 -0.182 1.00 91.19 118 PHE A CA 1
ATOM 910 C C . PHE A 1 118 ? 12.282 -1.158 -0.667 1.00 91.19 118 PHE A C 1
ATOM 912 O O . PHE A 1 118 ? 11.356 -0.586 -1.245 1.00 91.19 118 PHE A O 1
ATOM 919 N N . LYS A 1 119 ? 13.489 -0.585 -0.552 1.00 91.62 119 LYS A N 1
ATOM 920 C CA . LYS A 1 119 ? 13.818 0.728 -1.121 1.00 91.62 119 LYS A CA 1
ATOM 921 C C . LYS A 1 119 ? 13.579 0.784 -2.636 1.00 91.62 119 LYS A C 1
ATOM 923 O O . LYS A 1 119 ? 13.222 1.843 -3.146 1.00 91.62 119 LYS A O 1
ATOM 928 N N . ASN A 1 120 ? 13.683 -0.341 -3.350 1.00 91.12 120 ASN A N 1
ATOM 929 C CA . ASN A 1 120 ? 13.375 -0.400 -4.782 1.00 91.12 120 ASN A CA 1
ATOM 930 C C . ASN A 1 120 ? 11.894 -0.105 -5.069 1.00 91.12 120 ASN A C 1
ATOM 932 O O . ASN A 1 120 ? 11.599 0.629 -6.009 1.00 91.12 120 ASN A O 1
ATOM 936 N N . ALA A 1 121 ? 10.970 -0.606 -4.241 1.00 93.50 121 ALA A N 1
ATOM 937 C CA . ALA A 1 121 ? 9.540 -0.318 -4.376 1.00 93.50 121 ALA A CA 1
ATOM 938 C C . ALA A 1 121 ? 9.240 1.168 -4.116 1.00 93.50 121 ALA A C 1
ATOM 940 O O . ALA A 1 121 ? 8.514 1.804 -4.883 1.00 93.50 121 ALA A O 1
ATOM 941 N N . LEU A 1 122 ? 9.859 1.744 -3.079 1.00 94.56 122 LEU A N 1
ATOM 942 C CA . LEU A 1 122 ? 9.722 3.167 -2.747 1.00 94.56 122 LEU A CA 1
ATOM 943 C C . LEU A 1 122 ? 10.261 4.073 -3.863 1.00 94.56 122 LEU A C 1
ATOM 945 O O . LEU A 1 122 ? 9.588 5.016 -4.281 1.00 94.56 122 LEU A O 1
ATOM 949 N N . ASN A 1 123 ? 11.442 3.758 -4.397 1.00 93.38 123 ASN A N 1
ATOM 950 C CA . ASN A 1 123 ? 12.030 4.498 -5.512 1.00 93.38 123 ASN A CA 1
ATOM 951 C C . ASN A 1 123 ? 11.190 4.376 -6.787 1.00 93.38 123 ASN A C 1
ATOM 953 O O . ASN A 1 123 ? 11.012 5.365 -7.496 1.00 93.38 123 ASN A O 1
ATOM 957 N N . PHE A 1 124 ? 10.641 3.191 -7.062 1.00 93.00 124 PHE A N 1
ATOM 958 C CA . PHE A 1 124 ? 9.755 2.975 -8.200 1.00 93.00 124 PHE A CA 1
ATOM 959 C C . PHE A 1 124 ? 8.475 3.818 -8.100 1.00 93.00 124 PHE A C 1
ATOM 961 O O . PHE A 1 124 ? 8.089 4.470 -9.072 1.00 93.00 124 PHE A O 1
ATOM 968 N N . ALA A 1 125 ? 7.843 3.880 -6.923 1.00 93.69 125 ALA A N 1
ATOM 969 C CA . ALA A 1 125 ? 6.682 4.743 -6.709 1.00 93.69 125 ALA A CA 1
ATOM 970 C C . ALA A 1 125 ? 7.030 6.228 -6.861 1.00 93.69 125 ALA A C 1
ATOM 972 O O . ALA A 1 125 ? 6.315 6.953 -7.550 1.00 93.69 125 ALA A O 1
ATOM 973 N N . ASN A 1 126 ? 8.148 6.680 -6.285 1.00 93.31 126 ASN A N 1
ATOM 974 C CA . ASN A 1 126 ? 8.602 8.065 -6.425 1.00 93.31 126 ASN A CA 1
ATOM 975 C C . ASN A 1 126 ? 8.853 8.431 -7.900 1.00 93.31 126 ASN A C 1
ATOM 977 O O . ASN A 1 126 ? 8.408 9.475 -8.376 1.00 93.31 126 ASN A O 1
ATOM 981 N N . LEU A 1 127 ? 9.485 7.532 -8.658 1.00 91.06 127 LEU A N 1
ATOM 982 C CA . LEU A 1 127 ? 9.667 7.684 -10.099 1.00 91.06 127 LEU A CA 1
ATOM 983 C C . LEU A 1 127 ? 8.318 7.810 -10.831 1.00 91.06 127 LEU A C 1
ATOM 985 O O . LEU A 1 127 ? 8.159 8.674 -11.697 1.00 91.06 127 LEU A O 1
ATOM 989 N N . ALA A 1 128 ? 7.333 6.980 -10.482 1.00 91.50 128 ALA A N 1
ATOM 990 C CA . ALA A 1 128 ? 5.993 7.058 -11.057 1.00 91.50 128 ALA A CA 1
ATOM 991 C C . ALA A 1 128 ? 5.293 8.387 -10.718 1.00 91.50 128 ALA A C 1
ATOM 993 O O . ALA A 1 128 ? 4.674 8.977 -11.600 1.00 91.50 128 ALA A O 1
ATOM 994 N N . VAL A 1 129 ? 5.448 8.918 -9.498 1.00 91.12 129 VAL A N 1
ATOM 995 C CA . VAL A 1 129 ? 4.911 10.240 -9.117 1.00 91.12 129 VAL A CA 1
ATOM 996 C C . VAL A 1 129 ? 5.493 11.356 -9.985 1.00 91.12 129 VAL A C 1
ATOM 998 O O . VAL A 1 129 ? 4.754 12.218 -10.458 1.00 91.12 129 VAL A O 1
ATOM 1001 N N . GLN A 1 130 ? 6.806 11.336 -10.220 1.00 87.75 130 GLN A N 1
ATOM 1002 C CA . GLN A 1 130 ? 7.495 12.382 -10.983 1.00 87.75 130 GLN A CA 1
ATOM 1003 C C . GLN A 1 130 ? 7.142 12.369 -12.474 1.00 87.75 130 GLN A C 1
ATOM 1005 O O . GLN A 1 130 ? 7.184 13.405 -13.135 1.00 87.75 130 GLN A O 1
ATOM 1010 N N . THR A 1 131 ? 6.812 11.198 -13.015 1.00 85.50 131 THR A N 1
ATOM 1011 C CA . THR A 1 131 ? 6.670 10.991 -14.464 1.00 85.50 131 THR A CA 1
ATOM 1012 C C . THR A 1 131 ? 5.224 10.806 -14.915 1.00 85.50 131 THR A C 1
ATOM 1014 O O . THR A 1 131 ? 4.914 11.059 -16.079 1.00 85.50 131 THR A O 1
ATOM 1017 N N . LEU A 1 132 ? 4.326 10.402 -14.012 1.00 86.06 132 LEU A N 1
ATOM 1018 C CA . LEU A 1 132 ? 2.907 10.161 -14.270 1.00 86.06 132 LEU A CA 1
ATOM 1019 C C . LEU A 1 132 ? 2.039 10.803 -13.169 1.00 86.06 132 LEU A C 1
ATOM 1021 O O . LEU A 1 132 ? 1.457 10.084 -12.360 1.00 86.06 132 LEU A O 1
ATOM 1025 N N . PRO A 1 133 ? 1.867 12.137 -13.143 1.00 76.69 133 PRO A N 1
ATOM 1026 C CA . PRO A 1 133 ? 1.145 12.826 -12.063 1.00 76.69 133 PRO A CA 1
ATOM 1027 C C . PRO A 1 133 ? -0.310 12.368 -11.868 1.00 76.69 133 PRO A C 1
ATOM 1029 O O . PRO A 1 133 ? -0.864 12.488 -10.783 1.00 76.69 133 PRO A O 1
ATOM 1032 N N . GLU A 1 134 ? -0.931 11.826 -12.918 1.00 76.69 134 GLU A N 1
ATOM 1033 C CA . GLU A 1 134 ? -2.296 11.287 -12.894 1.00 76.69 134 GLU A CA 1
ATOM 1034 C C . GLU A 1 134 ? -2.413 9.924 -12.191 1.00 76.69 134 GLU A C 1
ATOM 1036 O O . GLU A 1 134 ? -3.524 9.438 -11.967 1.00 76.69 134 GLU A O 1
ATOM 1041 N N . CYS A 1 135 ? -1.296 9.239 -11.929 1.00 70.69 135 CYS A N 1
ATOM 1042 C CA . CYS A 1 135 ? -1.326 7.925 -11.303 1.00 70.69 135 CYS A CA 1
ATOM 1043 C C . CYS A 1 135 ? -1.465 8.039 -9.780 1.00 70.69 135 CYS A C 1
ATOM 1045 O O . CYS A 1 135 ? -1.060 9.018 -9.158 1.00 70.69 135 CYS A O 1
ATOM 1047 N N . ILE A 1 136 ? -2.013 6.998 -9.158 1.00 82.62 136 ILE A N 1
ATOM 1048 C CA . ILE A 1 136 ? -2.210 6.928 -7.703 1.00 82.62 136 ILE A CA 1
ATOM 1049 C C . ILE A 1 136 ? -0.903 6.695 -6.919 1.00 82.62 136 ILE A C 1
ATOM 1051 O O . ILE A 1 136 ? -0.953 6.391 -5.733 1.00 82.62 136 ILE A O 1
ATOM 1055 N N . ALA A 1 137 ? 0.268 6.884 -7.541 1.00 89.81 137 ALA A N 1
ATOM 1056 C CA . ALA A 1 137 ? 1.562 6.512 -6.971 1.00 89.81 137 ALA A CA 1
ATOM 1057 C C . ALA A 1 137 ? 1.921 7.239 -5.672 1.00 89.81 137 ALA A C 1
ATOM 1059 O O . ALA A 1 137 ? 2.701 6.699 -4.897 1.00 89.81 137 ALA A O 1
ATOM 1060 N N . LYS A 1 138 ? 1.361 8.427 -5.393 1.00 92.19 138 LYS A N 1
ATOM 1061 C CA . LYS A 1 138 ? 1.541 9.069 -4.079 1.00 92.19 138 LYS A CA 1
ATOM 1062 C C . LYS A 1 138 ? 0.911 8.221 -2.973 1.00 92.19 138 LYS A C 1
ATOM 1064 O O . LYS A 1 138 ? 1.558 7.956 -1.969 1.00 92.19 138 LYS A O 1
ATOM 1069 N N . VAL A 1 139 ? -0.317 7.744 -3.189 1.00 90.50 139 VAL A N 1
ATOM 1070 C CA . VAL A 1 139 ? -1.006 6.841 -2.254 1.00 90.50 139 VAL A CA 1
ATOM 1071 C C . VAL A 1 139 ? -0.220 5.537 -2.125 1.00 90.50 139 VAL A C 1
ATOM 1073 O O . VAL A 1 139 ? 0.070 5.118 -1.007 1.00 90.50 139 VAL A O 1
ATOM 1076 N N . SER A 1 140 ? 0.210 4.954 -3.249 1.00 92.00 140 SER A N 1
ATOM 1077 C CA . SER A 1 140 ? 1.042 3.746 -3.256 1.00 92.00 140 SER A CA 1
ATOM 1078 C C . SER A 1 140 ? 2.339 3.941 -2.462 1.00 92.00 140 SER A C 1
ATOM 1080 O O . SER A 1 140 ? 2.677 3.108 -1.630 1.00 92.00 140 SER A O 1
ATOM 1082 N N . LEU A 1 141 ? 3.038 5.070 -2.641 1.00 94.00 141 LEU A N 1
ATOM 1083 C CA . LEU A 1 141 ? 4.266 5.378 -1.905 1.00 94.00 141 LEU A CA 1
ATOM 1084 C C . LEU A 1 141 ? 4.024 5.430 -0.395 1.00 94.00 141 LEU A C 1
ATOM 1086 O O . LEU A 1 141 ? 4.830 4.895 0.360 1.00 94.00 141 LEU A O 1
ATOM 1090 N N . LEU A 1 142 ? 2.920 6.029 0.052 1.00 92.25 142 LEU A N 1
ATOM 1091 C CA . LEU A 1 142 ? 2.572 6.070 1.472 1.00 92.25 142 LEU A CA 1
ATOM 1092 C C . LEU A 1 142 ? 2.281 4.672 2.034 1.00 92.25 142 LEU A C 1
ATOM 1094 O O . LEU A 1 142 ? 2.747 4.345 3.124 1.00 92.25 142 LEU A O 1
ATOM 1098 N N . ILE A 1 143 ? 1.554 3.837 1.286 1.00 90.88 143 ILE A N 1
ATOM 1099 C CA . ILE A 1 143 ? 1.294 2.430 1.637 1.00 90.88 143 ILE A CA 1
ATOM 1100 C C . ILE A 1 143 ? 2.624 1.680 1.789 1.00 90.88 143 ILE A C 1
ATOM 1102 O O . ILE A 1 143 ? 2.851 1.010 2.799 1.00 90.88 143 ILE A O 1
ATOM 1106 N N . TYR A 1 144 ? 3.529 1.839 0.821 1.00 93.69 144 TYR A N 1
ATOM 1107 C CA . TYR A 1 144 ? 4.846 1.203 0.837 1.00 93.69 144 TYR A CA 1
ATOM 1108 C C . TYR A 1 144 ? 5.661 1.694 2.028 1.00 93.69 144 TYR A C 1
ATOM 1110 O O . TYR A 1 144 ? 6.268 0.896 2.735 1.00 93.69 144 TYR A O 1
ATOM 1118 N N . MET A 1 145 ? 5.643 2.999 2.299 1.00 93.38 145 MET A N 1
ATOM 1119 C CA . MET A 1 145 ? 6.393 3.581 3.405 1.00 93.38 145 MET A CA 1
ATOM 1120 C C . MET A 1 145 ? 5.919 3.045 4.758 1.00 93.38 145 MET A C 1
ATOM 1122 O O . MET A 1 145 ? 6.742 2.719 5.608 1.00 93.38 145 MET A O 1
ATOM 1126 N N . LYS A 1 146 ? 4.608 2.852 4.946 1.00 89.38 146 LYS A N 1
ATOM 1127 C CA . LYS A 1 146 ? 4.076 2.229 6.169 1.00 89.38 146 LYS A CA 1
ATOM 1128 C C . LYS A 1 146 ? 4.505 0.771 6.319 1.00 89.38 146 LYS A C 1
ATOM 1130 O O . LYS A 1 146 ? 4.846 0.354 7.424 1.00 89.38 146 LYS A O 1
ATOM 1135 N N . ALA A 1 147 ? 4.524 0.005 5.228 1.00 90.69 147 ALA A N 1
ATOM 1136 C CA . ALA A 1 147 ? 5.045 -1.361 5.249 1.00 90.69 147 ALA A CA 1
ATOM 1137 C C . ALA A 1 147 ? 6.553 -1.387 5.559 1.00 90.69 147 ALA A C 1
ATOM 1139 O O . ALA A 1 147 ? 6.998 -2.208 6.359 1.00 90.69 147 ALA A O 1
ATOM 1140 N N . TRP A 1 148 ? 7.323 -0.451 4.996 1.00 91.81 148 TRP A N 1
ATOM 1141 C CA . TRP A 1 148 ? 8.749 -0.283 5.274 1.00 91.81 148 TRP A CA 1
ATOM 1142 C C . TRP A 1 148 ? 9.031 0.030 6.747 1.00 91.81 148 TRP A C 1
ATOM 1144 O O . TRP A 1 148 ? 9.853 -0.644 7.360 1.00 91.81 148 TRP A O 1
ATOM 1154 N N . GLU A 1 149 ? 8.331 1.007 7.332 1.00 90.00 149 GLU A N 1
ATOM 1155 C CA . GLU A 1 149 ? 8.503 1.409 8.737 1.00 90.00 149 GLU A CA 1
ATOM 1156 C C . GLU A 1 149 ? 8.288 0.235 9.708 1.00 90.00 149 GLU A C 1
ATOM 1158 O O . GLU A 1 149 ? 8.983 0.136 10.721 1.00 90.00 149 GLU A O 1
ATOM 1163 N N . LEU A 1 150 ? 7.342 -0.662 9.407 1.00 86.75 150 LEU A N 1
ATOM 1164 C CA . LEU A 1 150 ? 7.114 -1.878 10.191 1.00 86.75 150 LEU A CA 1
ATOM 1165 C C . LEU A 1 150 ? 8.175 -2.949 9.941 1.00 86.75 150 LEU A C 1
ATOM 1167 O O . LEU A 1 150 ? 8.636 -3.589 10.888 1.00 86.75 150 LEU A O 1
ATOM 1171 N N . LEU A 1 151 ? 8.552 -3.147 8.678 1.00 88.69 151 LEU A N 1
ATOM 1172 C CA . LEU A 1 151 ? 9.571 -4.110 8.280 1.00 88.69 151 LEU A CA 1
ATOM 1173 C C . LEU A 1 151 ? 10.930 -3.780 8.910 1.00 88.69 151 LEU A C 1
ATOM 1175 O O . LEU A 1 151 ? 11.641 -4.678 9.351 1.00 88.69 151 LEU A O 1
ATOM 1179 N N . ASP A 1 152 ? 11.278 -2.495 8.990 1.00 88.25 152 ASP A N 1
ATOM 1180 C CA . ASP A 1 152 ? 12.556 -2.035 9.531 1.00 88.25 152 ASP A CA 1
ATOM 1181 C C . ASP A 1 152 ? 12.736 -2.374 11.021 1.00 88.25 152 ASP A C 1
ATOM 1183 O O . ASP A 1 152 ? 13.859 -2.621 11.470 1.00 88.25 152 ASP A O 1
ATOM 1187 N N . GLN A 1 153 ? 11.626 -2.477 11.758 1.00 86.19 153 GLN A N 1
ATOM 1188 C CA . GLN A 1 153 ? 11.590 -2.837 13.178 1.00 86.19 153 GLN A CA 1
ATOM 1189 C C . GLN A 1 153 ? 11.781 -4.340 13.431 1.00 86.19 153 GLN A C 1
ATOM 1191 O O . GLN A 1 153 ? 11.988 -4.742 14.579 1.00 86.19 153 GLN A O 1
ATOM 1196 N N . GLN A 1 154 ? 11.711 -5.179 12.394 1.00 83.50 154 GLN A N 1
ATOM 1197 C CA . GLN A 1 154 ? 11.813 -6.625 12.554 1.00 83.50 154 GLN A CA 1
ATOM 1198 C C . GLN A 1 154 ? 13.258 -7.095 12.669 1.00 83.50 154 GLN A C 1
ATOM 1200 O O . GLN A 1 154 ? 14.147 -6.662 11.937 1.00 83.50 154 GLN A O 1
ATOM 1205 N N . THR A 1 155 ? 13.478 -8.042 13.581 1.00 81.12 155 THR A N 1
ATOM 1206 C CA . THR A 1 155 ? 14.768 -8.724 13.757 1.00 81.12 155 THR A CA 1
ATOM 1207 C C . THR A 1 155 ? 14.879 -9.993 12.918 1.00 81.12 155 THR A C 1
ATOM 1209 O O . THR A 1 155 ? 15.986 -10.442 12.635 1.00 81.12 155 THR A O 1
ATOM 1212 N N . GLN A 1 156 ? 13.745 -10.580 12.534 1.00 81.25 156 GLN A N 1
ATOM 1213 C CA . GLN A 1 156 ? 13.652 -11.773 11.702 1.00 81.25 156 GLN A CA 1
ATOM 1214 C C . GLN A 1 156 ? 12.518 -11.600 10.700 1.00 81.25 156 GLN A C 1
ATOM 1216 O O . GLN A 1 156 ? 11.493 -10.998 11.010 1.00 81.25 156 GLN A O 1
ATOM 1221 N N . LEU A 1 157 ? 12.712 -12.144 9.504 1.00 83.94 157 LEU A N 1
ATOM 1222 C CA . LEU A 1 157 ? 11.741 -12.095 8.418 1.00 83.94 157 LEU A CA 1
ATOM 1223 C C . LEU A 1 157 ? 11.267 -13.510 8.116 1.00 83.94 157 LEU A C 1
ATOM 1225 O O . LEU A 1 157 ? 12.092 -14.418 8.000 1.00 83.94 157 LEU A O 1
ATOM 1229 N N . ASP A 1 158 ? 9.959 -13.699 7.961 1.00 85.06 158 ASP A N 1
ATOM 1230 C CA . ASP A 1 158 ? 9.429 -14.979 7.506 1.00 85.06 158 ASP A CA 1
ATOM 1231 C C . ASP A 1 158 ? 9.812 -15.258 6.041 1.00 85.06 158 ASP A C 1
ATOM 1233 O O . ASP A 1 158 ? 10.145 -14.356 5.266 1.00 85.06 158 ASP A O 1
ATOM 1237 N N . GLY A 1 159 ? 9.764 -16.532 5.647 1.00 85.50 159 GLY A N 1
ATOM 1238 C CA . GLY A 1 159 ? 10.200 -16.958 4.316 1.00 85.50 159 GLY A CA 1
ATOM 1239 C C . GLY A 1 159 ? 9.400 -16.342 3.161 1.00 85.50 159 GLY A C 1
ATOM 1240 O O . GLY A 1 159 ? 9.967 -16.121 2.091 1.00 85.50 159 GLY A O 1
ATOM 1241 N N . ALA A 1 160 ? 8.116 -16.028 3.362 1.00 87.56 160 ALA A N 1
ATOM 1242 C CA . ALA A 1 160 ? 7.283 -15.413 2.332 1.00 87.56 160 ALA A CA 1
ATOM 1243 C C . ALA A 1 160 ? 7.646 -13.933 2.149 1.00 87.56 160 ALA A C 1
ATOM 1245 O O . ALA A 1 160 ? 7.853 -13.491 1.019 1.00 87.56 160 ALA A O 1
ATOM 1246 N N . VAL A 1 161 ? 7.823 -13.187 3.243 1.00 88.81 161 VAL A N 1
ATOM 1247 C CA . VAL A 1 161 ? 8.312 -11.801 3.227 1.00 88.81 161 VAL A CA 1
ATOM 1248 C C . VAL A 1 161 ? 9.704 -11.731 2.605 1.00 88.81 161 VAL A C 1
ATOM 1250 O O . VAL A 1 161 ? 9.934 -10.907 1.722 1.00 88.81 161 VAL A O 1
ATOM 1253 N N . GLN A 1 162 ? 10.621 -12.636 2.963 1.00 88.75 162 GLN A N 1
ATOM 1254 C CA . GLN A 1 162 ? 11.939 -12.698 2.323 1.00 88.75 162 GLN A CA 1
ATOM 1255 C C . GLN A 1 162 ? 11.850 -12.928 0.808 1.00 88.75 162 GLN A C 1
ATOM 1257 O O . GLN A 1 162 ? 12.573 -12.288 0.042 1.00 88.75 162 GLN A O 1
ATOM 1262 N N . ALA A 1 163 ? 10.977 -13.832 0.358 1.00 89.19 163 ALA A N 1
ATOM 1263 C CA . ALA A 1 163 ? 10.795 -14.111 -1.062 1.00 89.19 163 ALA A CA 1
ATOM 1264 C C . ALA A 1 163 ? 10.204 -12.908 -1.818 1.00 89.19 163 ALA A C 1
ATOM 1266 O O . ALA A 1 163 ? 10.695 -12.570 -2.897 1.00 89.19 163 ALA A O 1
ATOM 1267 N N . ILE A 1 164 ? 9.227 -12.212 -1.226 1.00 91.38 164 ILE A N 1
ATOM 1268 C CA . ILE A 1 164 ? 8.670 -10.962 -1.764 1.00 91.38 164 ILE A CA 1
ATOM 1269 C C . ILE A 1 164 ? 9.773 -9.910 -1.926 1.00 91.38 164 ILE A C 1
ATOM 1271 O O . ILE A 1 164 ? 9.911 -9.332 -3.005 1.00 91.38 164 ILE A O 1
ATOM 1275 N N . LEU A 1 165 ? 10.590 -9.701 -0.885 1.00 90.81 165 LEU A N 1
ATOM 1276 C CA . LEU A 1 165 ? 11.686 -8.728 -0.890 1.00 90.81 165 LEU A CA 1
ATOM 1277 C C . LEU A 1 165 ? 12.739 -9.043 -1.950 1.00 90.81 165 LEU A C 1
ATOM 1279 O O . LEU A 1 165 ? 13.184 -8.140 -2.653 1.00 90.81 165 LEU A O 1
ATOM 1283 N N . ARG A 1 166 ? 13.106 -10.318 -2.118 1.00 87.94 166 ARG A N 1
ATOM 1284 C CA . ARG A 1 166 ? 14.031 -10.746 -3.181 1.00 87.94 166 ARG A CA 1
ATOM 1285 C C . ARG A 1 166 ? 13.474 -10.463 -4.575 1.00 87.94 166 ARG A C 1
ATOM 1287 O O . ARG A 1 166 ? 14.231 -10.053 -5.448 1.00 87.94 166 ARG A O 1
ATOM 1294 N N . GLY A 1 167 ? 12.161 -10.596 -4.770 1.00 87.00 167 GLY A N 1
ATOM 1295 C CA . GLY A 1 167 ? 11.501 -10.185 -6.012 1.00 87.00 167 GLY A CA 1
ATOM 1296 C C . GLY A 1 167 ? 11.679 -8.696 -6.328 1.00 87.00 167 GLY A C 1
ATOM 1297 O O . GLY A 1 167 ? 11.736 -8.317 -7.492 1.00 87.00 167 GLY A O 1
ATOM 1298 N N . LEU A 1 168 ? 11.854 -7.833 -5.321 1.00 88.88 168 LEU A N 1
ATOM 1299 C CA . LEU A 1 168 ? 12.071 -6.398 -5.541 1.00 88.88 168 LEU A CA 1
ATOM 1300 C C . LEU A 1 168 ? 13.442 -6.074 -6.143 1.00 88.88 168 LEU A C 1
ATOM 1302 O O . LEU A 1 168 ? 13.632 -4.983 -6.683 1.00 88.88 168 LEU A O 1
ATOM 1306 N N . THR A 1 169 ? 14.406 -6.996 -6.100 1.00 84.69 169 THR A N 1
ATOM 1307 C CA . THR A 1 169 ? 15.641 -6.851 -6.882 1.00 84.69 169 THR A CA 1
ATOM 1308 C C . THR A 1 169 ? 15.325 -6.776 -8.376 1.00 84.69 169 THR A C 1
ATOM 1310 O O . THR A 1 169 ? 15.961 -6.006 -9.094 1.00 84.69 169 THR A O 1
ATOM 1313 N N . ASP A 1 170 ? 14.287 -7.484 -8.836 1.00 77.69 170 ASP A N 1
ATOM 1314 C CA . ASP A 1 170 ? 13.913 -7.513 -10.247 1.00 77.69 170 ASP A CA 1
ATOM 1315 C C . ASP A 1 170 ? 13.327 -6.194 -10.749 1.00 77.69 170 ASP A C 1
ATOM 1317 O O . ASP A 1 170 ? 13.331 -5.996 -11.953 1.00 77.69 170 ASP A O 1
ATOM 1321 N N . ILE A 1 171 ? 12.849 -5.289 -9.893 1.00 83.94 171 ILE A N 1
ATOM 1322 C CA . ILE A 1 171 ? 12.386 -3.956 -10.328 1.00 83.94 171 ILE A CA 1
ATOM 1323 C C . ILE A 1 171 ? 13.460 -2.870 -10.199 1.00 83.94 171 ILE A C 1
ATOM 1325 O O . ILE A 1 171 ? 13.248 -1.749 -10.661 1.00 83.94 171 ILE A O 1
ATOM 1329 N N . GLY A 1 172 ? 14.605 -3.179 -9.579 1.00 83.12 172 GLY A N 1
ATOM 1330 C CA . GLY A 1 172 ? 15.703 -2.223 -9.417 1.00 83.12 172 GLY A CA 1
ATOM 1331 C C . GLY A 1 172 ? 16.245 -1.727 -10.760 1.00 83.12 172 GLY A C 1
ATOM 1332 O O . GLY A 1 172 ? 16.484 -0.535 -10.925 1.00 83.12 172 GLY A O 1
ATOM 1333 N N . ASP A 1 173 ? 16.318 -2.608 -11.762 1.00 85.19 173 ASP A N 1
ATOM 1334 C CA . ASP A 1 173 ? 16.771 -2.249 -13.111 1.00 85.19 173 ASP A CA 1
ATOM 1335 C C . ASP A 1 173 ? 15.856 -1.222 -13.795 1.00 85.19 173 ASP A C 1
ATOM 1337 O O . ASP A 1 173 ? 16.345 -0.363 -14.524 1.00 85.19 173 ASP A O 1
ATOM 1341 N N . ILE A 1 174 ? 14.542 -1.267 -13.549 1.00 86.56 174 ILE A N 1
ATOM 1342 C CA . ILE A 1 174 ? 13.594 -0.276 -14.073 1.00 86.56 174 ILE A CA 1
ATOM 1343 C C . ILE A 1 174 ? 13.913 1.113 -13.511 1.00 86.56 174 ILE A C 1
ATOM 1345 O O . ILE A 1 174 ? 13.950 2.087 -14.266 1.00 86.56 174 ILE A O 1
ATOM 1349 N N . VAL A 1 175 ? 14.166 1.201 -12.202 1.00 85.69 175 VAL A N 1
ATOM 1350 C CA . VAL A 1 175 ? 14.545 2.456 -11.536 1.00 85.69 175 VAL A CA 1
ATOM 1351 C C . VAL A 1 175 ? 15.869 2.974 -12.099 1.00 85.69 175 VAL A C 1
ATOM 1353 O O . VAL A 1 175 ? 15.960 4.149 -12.460 1.00 85.69 175 VAL A O 1
ATOM 1356 N N . ASP A 1 176 ? 16.861 2.098 -12.255 1.00 86.31 176 ASP A N 1
ATOM 1357 C CA . ASP A 1 176 ? 18.175 2.459 -12.789 1.00 86.31 176 ASP A CA 1
ATOM 1358 C C . ASP A 1 176 ? 18.084 2.973 -14.232 1.00 86.31 176 ASP A C 1
ATOM 1360 O O . ASP A 1 176 ? 18.615 4.040 -14.546 1.00 86.31 176 ASP A O 1
ATOM 1364 N N . ILE A 1 177 ? 17.368 2.264 -15.109 1.00 84.44 177 ILE A N 1
ATOM 1365 C CA . ILE A 1 177 ? 17.166 2.658 -16.511 1.00 84.44 177 ILE A CA 1
ATOM 1366 C C . ILE A 1 177 ? 16.456 4.009 -16.601 1.00 84.44 177 ILE A C 1
ATOM 1368 O O . ILE A 1 177 ? 16.852 4.875 -17.384 1.00 84.44 177 ILE A O 1
ATOM 1372 N N . ALA A 1 178 ? 15.415 4.204 -15.794 1.00 83.81 178 ALA A N 1
ATOM 1373 C CA . ALA A 1 178 ? 14.666 5.447 -15.785 1.00 83.81 178 ALA A CA 1
ATOM 1374 C C . ALA A 1 178 ? 15.503 6.624 -15.264 1.00 83.81 178 ALA A C 1
ATOM 1376 O O . ALA A 1 178 ? 15.415 7.718 -15.818 1.00 83.81 178 ALA A O 1
ATOM 1377 N N . SER A 1 179 ? 16.363 6.395 -14.266 1.00 81.12 179 SER A N 1
ATOM 1378 C CA . SER A 1 179 ? 17.268 7.419 -13.725 1.00 81.12 179 SER A CA 1
ATOM 1379 C C . SER A 1 179 ? 18.317 7.905 -14.736 1.00 81.12 179 SER A C 1
ATOM 1381 O O . SER A 1 179 ? 18.776 9.043 -14.658 1.00 81.12 179 SER A O 1
ATOM 1383 N N . GLN A 1 180 ? 18.676 7.062 -15.709 1.00 82.56 180 GLN A N 1
ATOM 1384 C CA . GLN A 1 180 ? 19.646 7.376 -16.763 1.00 82.56 180 GLN A CA 1
ATOM 1385 C C . GLN A 1 180 ? 19.012 8.078 -17.975 1.00 82.56 180 GLN A C 1
ATOM 1387 O O . GLN A 1 180 ? 19.723 8.613 -18.828 1.00 82.56 180 GLN A O 1
ATOM 1392 N N . ALA A 1 181 ? 17.681 8.077 -18.084 1.00 81.19 181 ALA A N 1
ATOM 1393 C CA . ALA A 1 181 ? 16.977 8.685 -19.203 1.00 81.19 181 ALA A CA 1
ATOM 1394 C C . ALA A 1 181 ? 16.823 10.204 -19.022 1.00 81.19 181 ALA A C 1
ATOM 1396 O O . ALA A 1 181 ? 16.451 10.698 -17.961 1.00 81.19 181 ALA A O 1
ATOM 1397 N N . SER A 1 182 ? 17.051 10.966 -20.096 1.00 78.19 182 SER A N 1
ATOM 1398 C CA . SER A 1 182 ? 16.764 12.410 -20.097 1.00 78.19 182 SER A CA 1
ATOM 1399 C C . SER A 1 182 ? 15.261 12.683 -19.925 1.00 78.19 182 SER A C 1
ATOM 1401 O O . SER A 1 182 ? 14.436 11.902 -20.397 1.00 78.19 182 SER A O 1
ATOM 1403 N N . GLY A 1 183 ? 14.888 13.813 -19.310 1.00 78.06 183 GLY A N 1
ATOM 1404 C CA . GLY A 1 183 ? 13.504 14.082 -18.884 1.00 78.06 183 GLY A CA 1
ATOM 1405 C C . GLY A 1 183 ? 12.427 13.930 -19.972 1.00 78.06 183 GLY A C 1
ATOM 1406 O O . GLY A 1 183 ? 11.368 13.364 -19.710 1.00 78.06 183 GLY A O 1
ATOM 1407 N N . ALA A 1 184 ? 12.697 14.356 -21.212 1.00 78.38 184 ALA A N 1
ATOM 1408 C CA . ALA A 1 184 ? 11.741 14.223 -22.320 1.00 78.38 184 ALA A CA 1
ATOM 1409 C C . ALA A 1 184 ? 11.583 12.768 -22.811 1.00 78.38 184 ALA A C 1
ATOM 1411 O O . ALA A 1 184 ? 10.473 12.317 -23.114 1.00 78.38 184 ALA A O 1
ATOM 1412 N N . ILE A 1 185 ? 12.690 12.018 -22.862 1.00 82.38 185 ILE A N 1
ATOM 1413 C CA . ILE A 1 185 ? 12.697 10.594 -23.229 1.00 82.38 185 ILE A CA 1
ATOM 1414 C C . ILE A 1 185 ? 12.011 9.780 -22.129 1.00 82.38 185 ILE A C 1
ATOM 1416 O O . ILE A 1 185 ? 11.166 8.936 -22.426 1.00 82.38 185 ILE A O 1
ATOM 1420 N N . LEU A 1 186 ? 12.314 10.096 -20.869 1.00 85.00 186 LEU A N 1
ATOM 1421 C CA . LEU A 1 186 ? 11.726 9.484 -19.686 1.00 85.00 186 LEU A CA 1
ATOM 1422 C C . LEU A 1 186 ? 10.203 9.659 -19.666 1.00 85.00 186 LEU A C 1
ATOM 1424 O O . LEU A 1 186 ? 9.485 8.668 -19.598 1.00 85.00 186 LEU A O 1
ATOM 1428 N N . ALA A 1 187 ? 9.691 10.886 -19.806 1.00 83.12 187 ALA A N 1
ATOM 1429 C CA . ALA A 1 187 ? 8.248 11.140 -19.799 1.00 83.12 187 ALA A CA 1
ATOM 1430 C C . ALA A 1 187 ? 7.513 10.371 -20.914 1.00 83.12 187 ALA A C 1
ATOM 1432 O O . ALA A 1 187 ? 6.463 9.766 -20.683 1.00 83.12 187 ALA A O 1
ATOM 1433 N N . THR A 1 188 ? 8.094 10.330 -22.117 1.00 85.88 188 THR A N 1
ATOM 1434 C CA . THR A 1 188 ? 7.517 9.606 -23.261 1.00 85.88 188 THR A CA 1
ATOM 1435 C C . THR A 1 188 ? 7.504 8.093 -23.025 1.00 85.88 188 THR A C 1
ATOM 1437 O O . THR A 1 188 ? 6.488 7.433 -23.256 1.00 85.88 188 THR A O 1
ATOM 1440 N N . ALA A 1 189 ? 8.613 7.530 -22.542 1.00 85.62 189 ALA A N 1
ATOM 1441 C CA . ALA A 1 189 ? 8.739 6.099 -22.279 1.00 85.62 189 ALA A CA 1
ATOM 1442 C C . ALA A 1 189 ? 7.862 5.642 -21.096 1.00 85.62 189 ALA A C 1
ATOM 1444 O O . ALA A 1 189 ? 7.223 4.587 -21.170 1.00 85.62 189 ALA A O 1
ATOM 1445 N N . MET A 1 190 ? 7.744 6.464 -20.049 1.00 87.06 190 MET A N 1
ATOM 1446 C CA . MET A 1 190 ? 6.856 6.217 -18.908 1.00 87.06 190 MET A CA 1
ATOM 1447 C C . MET A 1 190 ? 5.384 6.291 -19.313 1.00 87.06 190 MET A C 1
ATOM 1449 O O . MET A 1 190 ? 4.602 5.420 -18.937 1.00 87.06 190 MET A O 1
ATOM 1453 N N . SER A 1 191 ? 5.007 7.257 -20.156 1.00 87.50 191 SER A N 1
ATOM 1454 C CA . SER A 1 191 ? 3.650 7.341 -20.711 1.00 87.50 191 SER A CA 1
ATOM 1455 C C . SER A 1 191 ? 3.289 6.101 -21.541 1.00 87.50 191 SER A C 1
ATOM 1457 O O . SER A 1 191 ? 2.232 5.500 -21.333 1.00 87.50 191 SER A O 1
ATOM 1459 N N . ARG A 1 192 ? 4.202 5.624 -22.405 1.00 89.44 192 ARG A N 1
ATOM 1460 C CA . ARG A 1 192 ? 4.030 4.359 -23.151 1.00 89.44 192 ARG A CA 1
ATOM 1461 C C . ARG A 1 192 ? 3.863 3.151 -22.226 1.00 89.44 192 ARG A C 1
ATOM 1463 O O . ARG A 1 192 ? 3.088 2.249 -22.532 1.00 89.44 192 ARG A O 1
ATOM 1470 N N . SER A 1 193 ? 4.557 3.159 -21.092 1.00 89.81 193 SER A N 1
ATOM 1471 C CA . SER A 1 193 ? 4.585 2.055 -20.127 1.00 89.81 193 SER A CA 1
ATOM 1472 C C . SER A 1 193 ? 3.550 2.194 -19.001 1.00 89.81 193 SER A C 1
ATOM 1474 O O . SER A 1 193 ? 3.565 1.398 -18.062 1.00 89.81 193 SER A O 1
ATOM 1476 N N . LYS A 1 194 ? 2.620 3.163 -19.087 1.00 90.81 194 LYS A N 1
ATOM 1477 C CA . LYS A 1 194 ? 1.657 3.515 -18.022 1.00 90.81 194 LYS A CA 1
ATOM 1478 C C . LYS A 1 194 ? 0.906 2.309 -17.456 1.00 90.81 194 LYS A C 1
ATOM 1480 O O . LYS A 1 194 ? 0.784 2.190 -16.242 1.00 90.81 194 LYS A O 1
ATOM 1485 N N . LYS A 1 195 ? 0.436 1.396 -18.316 1.00 91.19 195 LYS A N 1
ATOM 1486 C CA . LYS A 1 195 ? -0.287 0.185 -17.883 1.00 91.19 195 LYS A CA 1
ATOM 1487 C C . LYS A 1 195 ? 0.594 -0.754 -17.060 1.00 91.19 195 LYS A C 1
ATOM 1489 O O . LYS A 1 195 ? 0.152 -1.238 -16.025 1.00 91.19 195 LYS A O 1
ATOM 1494 N N . SER A 1 196 ? 1.829 -0.990 -17.503 1.00 91.75 196 SER A N 1
ATOM 1495 C CA . SER A 1 196 ? 2.784 -1.827 -16.771 1.00 91.75 196 SER A CA 1
ATOM 1496 C C . SER A 1 196 ? 3.149 -1.186 -15.437 1.00 91.75 196 SER A C 1
ATOM 1498 O O . SER A 1 196 ? 3.172 -1.874 -14.427 1.00 91.75 196 SER A O 1
ATOM 1500 N N . ILE A 1 197 ? 3.349 0.137 -15.408 1.00 91.81 197 ILE A N 1
ATOM 1501 C CA . ILE A 1 197 ? 3.648 0.878 -14.176 1.00 91.81 197 ILE A CA 1
ATOM 1502 C C . ILE A 1 197 ? 2.496 0.770 -13.179 1.00 91.81 197 ILE A C 1
ATOM 1504 O O . ILE A 1 197 ? 2.729 0.426 -12.028 1.00 91.81 197 ILE A O 1
ATOM 1508 N N . GLN A 1 198 ? 1.257 0.996 -13.620 1.00 91.94 198 GLN A N 1
ATOM 1509 C CA . GLN A 1 198 ? 0.071 0.815 -12.778 1.00 91.94 198 GLN A CA 1
ATOM 1510 C C . GLN A 1 198 ? -0.040 -0.621 -12.258 1.00 91.94 198 GLN A C 1
ATOM 1512 O O . GLN A 1 198 ? -0.285 -0.813 -11.074 1.00 91.94 198 GLN A O 1
ATOM 1517 N N . GLY A 1 199 ? 0.200 -1.620 -13.112 1.00 91.56 199 GLY A N 1
ATOM 1518 C CA . GLY A 1 199 ? 0.197 -3.020 -12.693 1.00 91.56 199 GLY A CA 1
ATOM 1519 C C . GLY A 1 199 ? 1.264 -3.329 -11.641 1.00 91.56 199 GLY A C 1
ATOM 1520 O O . GLY A 1 199 ? 0.967 -4.024 -10.674 1.00 91.56 199 GLY A O 1
ATOM 1521 N N . ILE A 1 200 ? 2.481 -2.792 -11.794 1.00 93.25 200 ILE A N 1
ATOM 1522 C CA . ILE A 1 200 ? 3.553 -2.958 -10.802 1.00 93.25 200 ILE A CA 1
ATOM 1523 C C . ILE A 1 200 ? 3.163 -2.259 -9.498 1.00 93.25 200 ILE A C 1
ATOM 1525 O O . ILE A 1 200 ? 3.301 -2.863 -8.442 1.00 93.25 200 ILE A O 1
ATOM 1529 N N . LEU A 1 201 ? 2.624 -1.034 -9.554 1.00 93.00 201 LEU A N 1
ATOM 1530 C CA . LEU A 1 201 ? 2.185 -0.317 -8.355 1.00 93.00 201 LEU A CA 1
ATOM 1531 C C . LEU A 1 201 ? 1.129 -1.113 -7.577 1.00 93.00 201 LEU A C 1
ATOM 1533 O O . LEU A 1 201 ? 1.294 -1.348 -6.385 1.00 93.00 201 LEU A O 1
ATOM 1537 N N . THR A 1 202 ? 0.083 -1.596 -8.245 1.00 91.88 202 THR A N 1
ATOM 1538 C CA . THR A 1 202 ? -0.956 -2.405 -7.589 1.00 91.88 202 THR A CA 1
ATOM 1539 C C . THR A 1 202 ? -0.388 -3.701 -7.006 1.00 91.88 202 THR A C 1
ATOM 1541 O O . THR A 1 202 ? -0.687 -4.049 -5.871 1.00 91.88 202 THR A O 1
ATOM 1544 N N . LEU A 1 203 ? 0.499 -4.389 -7.729 1.00 92.62 203 LEU A N 1
ATOM 1545 C CA . LEU A 1 203 ? 1.109 -5.624 -7.232 1.00 92.62 203 LEU A CA 1
ATOM 1546 C C . LEU A 1 203 ? 1.983 -5.389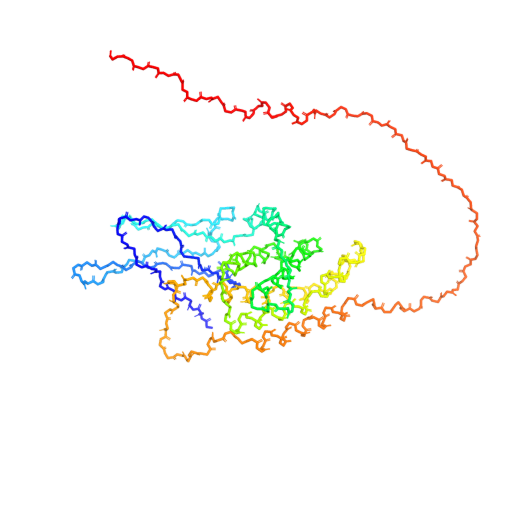 -5.985 1.00 92.62 203 LEU A C 1
ATOM 1548 O O . LEU A 1 203 ? 2.012 -6.211 -5.070 1.00 92.62 203 LEU A O 1
ATOM 1552 N N . LEU A 1 204 ? 2.690 -4.259 -5.944 1.00 92.94 204 LEU A N 1
ATOM 1553 C CA . LEU A 1 204 ? 3.481 -3.839 -4.790 1.00 92.94 204 LEU A CA 1
ATOM 1554 C C . LEU A 1 204 ? 2.599 -3.350 -3.630 1.00 92.94 204 LEU A C 1
ATOM 1556 O O . LEU A 1 204 ? 2.988 -3.514 -2.476 1.00 92.94 204 LEU A O 1
ATOM 1560 N N . GLU A 1 205 ? 1.417 -2.785 -3.900 1.00 91.62 205 GLU A N 1
ATOM 1561 C CA . GLU A 1 205 ? 0.416 -2.461 -2.870 1.00 91.62 205 GLU A CA 1
ATOM 1562 C C . GLU A 1 205 ? -0.071 -3.736 -2.184 1.00 91.62 205 GLU A C 1
ATOM 1564 O O . GLU A 1 205 ? 0.002 -3.818 -0.959 1.00 91.62 205 GLU A O 1
ATOM 1569 N N . ASP A 1 206 ? -0.452 -4.756 -2.956 1.00 88.81 206 ASP A N 1
ATOM 1570 C CA . ASP A 1 206 ? -0.892 -6.051 -2.425 1.00 88.81 206 ASP A CA 1
ATOM 1571 C C . ASP A 1 206 ? 0.195 -6.701 -1.551 1.00 88.81 206 ASP A C 1
ATOM 1573 O O . ASP A 1 206 ? -0.070 -7.164 -0.438 1.00 88.81 206 ASP A O 1
ATOM 1577 N N . ALA A 1 207 ? 1.447 -6.681 -2.019 1.00 90.62 207 ALA A N 1
ATOM 1578 C CA . ALA A 1 207 ? 2.590 -7.179 -1.257 1.00 90.62 207 ALA A CA 1
ATOM 1579 C C . ALA A 1 207 ? 2.849 -6.359 0.021 1.00 90.62 207 ALA A C 1
ATOM 1581 O O . ALA A 1 207 ? 3.159 -6.925 1.068 1.00 90.62 207 ALA A O 1
ATOM 1582 N N . SER A 1 208 ? 2.692 -5.034 -0.040 1.00 90.56 208 SER A N 1
ATOM 1583 C CA . SER A 1 208 ? 2.859 -4.141 1.114 1.00 90.56 208 SER A CA 1
ATOM 1584 C C . SER A 1 208 ? 1.776 -4.364 2.164 1.00 90.56 208 SER A C 1
ATOM 1586 O O . SER A 1 208 ? 2.084 -4.395 3.351 1.00 90.56 208 SER A O 1
ATOM 1588 N N . VAL A 1 209 ? 0.527 -4.576 1.740 1.00 86.12 209 VAL A N 1
ATOM 1589 C CA . VAL A 1 209 ? -0.592 -4.960 2.614 1.00 86.12 209 VAL A CA 1
ATOM 1590 C C . VAL A 1 209 ? -0.313 -6.292 3.291 1.00 86.12 209 VAL A C 1
ATOM 1592 O O . VAL A 1 209 ? -0.500 -6.408 4.501 1.00 86.12 209 VAL A O 1
ATOM 1595 N N . TYR A 1 210 ? 0.168 -7.285 2.540 1.00 85.19 210 TYR A N 1
ATOM 1596 C CA . TYR A 1 210 ? 0.551 -8.570 3.111 1.00 85.19 210 TYR A CA 1
ATOM 1597 C C . TYR A 1 210 ? 1.654 -8.412 4.163 1.00 85.19 210 TYR A C 1
ATOM 1599 O O . TYR A 1 210 ? 1.470 -8.853 5.294 1.00 85.19 210 TYR A O 1
ATOM 1607 N N . ILE A 1 211 ? 2.760 -7.734 3.826 1.00 86.12 211 ILE A N 1
ATOM 1608 C CA . ILE A 1 211 ? 3.871 -7.490 4.758 1.00 86.12 211 ILE A CA 1
ATOM 1609 C C . ILE A 1 211 ? 3.362 -6.752 5.995 1.00 86.12 211 ILE A C 1
ATOM 1611 O O . ILE A 1 211 ? 3.602 -7.205 7.108 1.00 86.12 211 ILE A O 1
ATOM 1615 N N . PHE A 1 212 ? 2.617 -5.660 5.816 1.00 84.31 212 PHE A N 1
ATOM 1616 C CA . PHE A 1 212 ? 2.046 -4.893 6.919 1.00 84.31 212 PHE A CA 1
ATOM 1617 C C . PHE A 1 212 ? 1.206 -5.788 7.832 1.00 84.31 212 PHE A C 1
ATOM 1619 O O . PHE A 1 212 ? 1.400 -5.776 9.041 1.00 84.31 212 PHE A O 1
ATOM 1626 N N . ASN A 1 213 ? 0.311 -6.602 7.268 1.00 78.12 213 ASN A N 1
ATOM 1627 C CA . ASN A 1 213 ? -0.599 -7.432 8.052 1.00 78.12 213 ASN A CA 1
ATOM 1628 C C . ASN A 1 213 ? 0.070 -8.661 8.695 1.00 78.12 213 ASN A C 1
ATOM 1630 O O . ASN A 1 213 ? -0.445 -9.169 9.690 1.00 78.12 213 ASN A O 1
ATOM 1634 N N . GLN A 1 214 ? 1.185 -9.151 8.153 1.00 76.75 214 GLN A N 1
ATOM 1635 C CA . GLN A 1 214 ? 1.976 -10.216 8.781 1.00 76.75 214 GLN A CA 1
ATOM 1636 C C . GLN A 1 214 ? 2.881 -9.682 9.893 1.00 76.75 214 GLN A C 1
ATOM 1638 O O . GLN A 1 214 ? 3.064 -10.333 10.918 1.00 76.75 214 GLN A O 1
ATOM 1643 N N . VAL A 1 215 ? 3.464 -8.503 9.669 1.00 73.62 215 VAL A N 1
ATOM 1644 C CA . VAL A 1 215 ? 4.517 -7.931 10.512 1.00 73.62 215 VAL A CA 1
ATOM 1645 C C . VAL A 1 215 ? 3.960 -7.069 11.637 1.00 73.62 215 VAL A C 1
ATOM 1647 O O . VAL A 1 215 ? 4.522 -7.048 12.734 1.00 73.62 215 VAL A O 1
ATOM 1650 N N . ALA A 1 216 ? 2.868 -6.343 11.390 1.00 70.25 216 ALA A N 1
ATOM 1651 C CA . ALA A 1 216 ? 2.141 -5.702 12.469 1.00 70.25 216 ALA A CA 1
ATOM 1652 C C . ALA A 1 216 ? 1.773 -6.793 13.473 1.00 70.25 216 ALA A C 1
ATOM 1654 O O . ALA A 1 216 ? 1.235 -7.831 13.086 1.00 70.25 216 ALA A O 1
ATOM 1655 N N . THR A 1 217 ? 2.065 -6.566 14.754 1.00 56.66 217 THR A N 1
ATOM 1656 C CA . THR A 1 217 ? 1.576 -7.392 15.859 1.00 56.66 217 THR A CA 1
ATOM 1657 C C . THR A 1 217 ? 0.052 -7.285 15.857 1.00 56.66 217 THR A C 1
ATOM 1659 O O . THR A 1 217 ? -0.541 -6.442 16.526 1.00 56.66 217 THR A O 1
ATOM 1662 N N . ASN A 1 218 ? -0.585 -8.042 14.970 1.00 51.53 218 ASN A N 1
ATOM 1663 C CA . ASN A 1 218 ? -1.972 -7.861 14.621 1.00 51.53 218 ASN A CA 1
ATOM 1664 C C . ASN A 1 218 ? -2.808 -8.547 15.693 1.00 51.53 218 ASN A C 1
ATOM 1666 O O . ASN A 1 218 ? -3.233 -9.690 15.555 1.00 51.53 218 ASN A O 1
ATOM 1670 N N . ASP A 1 219 ? -3.141 -7.781 16.730 1.00 48.72 219 ASP A N 1
ATOM 1671 C CA . ASP A 1 219 ? -4.295 -8.066 17.587 1.00 48.72 219 ASP A CA 1
ATOM 1672 C C . ASP A 1 219 ? -5.617 -8.064 16.776 1.00 48.72 219 ASP A C 1
ATOM 1674 O O . ASP A 1 219 ? -6.674 -8.401 17.305 1.00 48.72 219 ASP A O 1
ATOM 1678 N N . LEU A 1 220 ? -5.548 -7.695 15.485 1.00 51.75 220 LEU A N 1
ATOM 1679 C CA . LEU A 1 220 ? -6.607 -7.678 14.475 1.00 51.75 220 LEU A CA 1
ATOM 1680 C C . LEU A 1 220 ? -6.718 -8.969 13.662 1.00 51.75 220 LEU A C 1
ATOM 1682 O O . LEU A 1 220 ? -6.930 -8.916 12.450 1.00 51.75 220 LEU A O 1
ATOM 1686 N N . ALA A 1 221 ? -6.577 -10.129 14.305 1.00 49.47 221 ALA A N 1
ATOM 1687 C CA . ALA A 1 221 ? -6.758 -11.406 13.623 1.00 49.47 221 ALA A CA 1
ATOM 1688 C C . ALA A 1 221 ? -8.112 -11.419 12.870 1.00 49.47 221 ALA A C 1
ATOM 1690 O O . ALA A 1 221 ? -9.157 -11.170 13.494 1.00 49.47 221 ALA A O 1
ATOM 1691 N N . PRO A 1 222 ? -8.120 -11.682 11.545 1.00 53.25 222 PRO A N 1
ATOM 1692 C CA . PRO A 1 222 ? -9.352 -11.885 10.795 1.00 53.25 222 PRO A CA 1
ATOM 1693 C C . PRO A 1 222 ? -10.186 -12.957 11.486 1.00 53.25 222 PRO A C 1
ATOM 1695 O O . PRO A 1 222 ? -9.657 -13.995 11.893 1.00 53.25 222 PRO A O 1
ATOM 1698 N N . VAL A 1 223 ? -11.486 -12.719 11.649 1.00 49.56 223 VAL A N 1
ATOM 1699 C CA . VAL A 1 223 ? -12.365 -13.759 12.188 1.00 49.56 223 VAL A CA 1
ATOM 1700 C C . VAL A 1 223 ? -12.558 -14.794 11.087 1.00 49.56 223 VAL A C 1
ATOM 1702 O O . VAL A 1 223 ? -13.100 -14.430 10.043 1.00 49.56 223 VAL A O 1
ATOM 1705 N N . PRO A 1 224 ? -12.156 -16.066 11.274 1.00 44.69 224 PRO A N 1
ATOM 1706 C CA . PRO A 1 224 ? -12.497 -17.098 10.311 1.00 44.69 224 PRO A CA 1
ATOM 1707 C C . PRO A 1 224 ? -14.022 -17.245 10.295 1.00 44.69 224 PRO A C 1
ATOM 1709 O O . PRO A 1 224 ? -14.627 -17.806 11.211 1.00 44.69 224 PRO A O 1
ATOM 1712 N N . LEU A 1 225 ? -14.654 -16.687 9.265 1.00 41.00 225 LEU A N 1
ATOM 1713 C CA . LEU A 1 225 ? -16.033 -16.994 8.914 1.00 41.00 225 LEU A CA 1
ATOM 1714 C C . LEU A 1 225 ? -16.047 -18.457 8.459 1.00 41.00 225 LEU A C 1
ATOM 1716 O O . LEU A 1 225 ? -15.322 -18.834 7.542 1.00 41.00 225 LEU A O 1
ATOM 1720 N N . GLY A 1 226 ? -16.786 -19.294 9.187 1.00 35.09 226 GLY A N 1
ATOM 1721 C CA . GLY A 1 226 ? -16.755 -20.747 9.041 1.00 35.09 226 GLY A CA 1
ATOM 1722 C C . GLY A 1 226 ? -16.955 -21.242 7.603 1.00 35.09 226 GLY A C 1
ATOM 1723 O O . GLY A 1 226 ? -17.740 -20.685 6.844 1.00 35.09 226 GLY A O 1
ATOM 1724 N N . GLU A 1 227 ? -16.254 -22.336 7.291 1.00 35.41 227 GLU A N 1
ATOM 1725 C CA . GLU A 1 227 ? -16.425 -23.183 6.101 1.00 35.41 227 GLU A CA 1
ATOM 1726 C C . GLU A 1 227 ? -16.238 -22.497 4.733 1.00 35.41 227 GLU A C 1
ATOM 1728 O O . GLU A 1 227 ? -16.982 -22.724 3.785 1.00 35.41 227 GLU A O 1
ATOM 1733 N N . ALA A 1 228 ? -15.149 -21.750 4.578 1.00 33.09 228 ALA A N 1
ATOM 1734 C CA . ALA A 1 228 ? -14.405 -21.717 3.321 1.00 33.09 228 ALA A CA 1
ATOM 1735 C C . ALA A 1 228 ? -12.922 -21.856 3.675 1.00 33.09 228 ALA A C 1
ATOM 1737 O O . ALA A 1 228 ? -12.454 -21.224 4.619 1.00 33.09 228 ALA A O 1
ATOM 1738 N N . GLY A 1 229 ? -12.220 -22.772 3.007 1.00 33.78 229 GLY A N 1
ATOM 1739 C CA . GLY A 1 229 ? -10.854 -23.158 3.355 1.00 33.78 229 GLY A CA 1
ATOM 1740 C C . GLY A 1 229 ? -9.926 -21.959 3.556 1.00 33.78 229 GLY A C 1
ATOM 1741 O O . GLY A 1 229 ? -10.014 -20.964 2.840 1.00 33.78 229 GLY A O 1
ATOM 1742 N N . LEU A 1 230 ? -9.034 -22.084 4.539 1.00 35.78 230 LEU A N 1
ATOM 1743 C CA . LEU A 1 230 ? -7.862 -21.236 4.765 1.00 35.78 230 LEU A CA 1
ATOM 1744 C C . LEU A 1 230 ? -6.875 -21.343 3.582 1.00 35.78 230 LEU A C 1
ATOM 1746 O O . LEU A 1 230 ? -5.744 -21.774 3.756 1.00 35.78 230 LEU A O 1
ATOM 1750 N N . ASP A 1 231 ? -7.312 -20.956 2.387 1.00 37.91 231 ASP A N 1
ATOM 1751 C CA . ASP A 1 231 ? -6.496 -20.831 1.170 1.00 37.91 231 ASP A CA 1
ATOM 1752 C C . ASP A 1 231 ? -6.150 -19.354 0.887 1.00 37.91 231 ASP A C 1
ATOM 1754 O O . ASP A 1 231 ? -5.796 -18.977 -0.224 1.00 37.91 231 ASP A O 1
ATOM 1758 N N . GLN A 1 232 ? -6.232 -18.482 1.900 1.00 47.78 232 GLN A N 1
ATOM 1759 C CA . GLN A 1 232 ? -5.800 -17.077 1.814 1.00 47.78 232 GLN A CA 1
ATOM 1760 C C . GLN A 1 232 ? -4.310 -16.893 2.154 1.00 47.78 232 GLN A C 1
ATOM 1762 O O . GLN A 1 232 ? -3.907 -15.855 2.679 1.00 47.78 232 GLN A O 1
ATOM 1767 N N . SER A 1 233 ? -3.459 -17.887 1.887 1.00 63.31 233 SER A N 1
ATOM 1768 C CA . SER A 1 233 ? -2.018 -17.628 1.861 1.00 63.31 233 SER A CA 1
ATOM 1769 C C . SER A 1 233 ? -1.719 -16.731 0.664 1.00 63.31 233 SER A C 1
ATOM 1771 O O . SER A 1 233 ? -2.109 -17.063 -0.454 1.00 63.31 233 S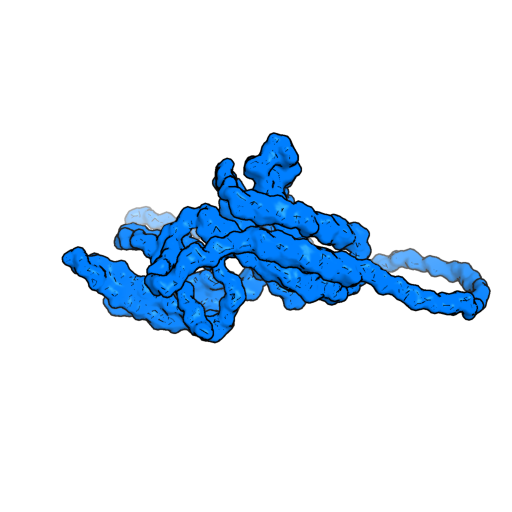ER A O 1
ATOM 1773 N N . PHE A 1 234 ? -1.036 -15.605 0.880 1.00 74.56 234 PHE A N 1
ATOM 1774 C CA . PHE A 1 234 ? -0.535 -14.787 -0.221 1.00 74.56 234 PHE A CA 1
ATOM 1775 C C . PHE A 1 234 ? 0.331 -15.659 -1.132 1.00 74.56 234 PHE A C 1
ATOM 1777 O O . PHE A 1 234 ? 1.347 -16.206 -0.699 1.00 74.56 234 PHE A O 1
ATOM 1784 N N . ASP A 1 235 ? -0.101 -15.824 -2.380 1.00 87.88 235 ASP A N 1
ATOM 1785 C CA . ASP A 1 235 ? 0.593 -16.665 -3.344 1.00 87.88 235 ASP A CA 1
ATOM 1786 C C . ASP A 1 235 ? 1.827 -15.929 -3.879 1.00 87.88 235 ASP A C 1
ATOM 1788 O O . ASP A 1 235 ? 1.771 -15.141 -4.830 1.00 87.88 235 ASP A O 1
ATOM 1792 N N . VAL A 1 236 ? 2.960 -16.196 -3.227 1.00 88.81 236 VAL A N 1
ATOM 1793 C CA . VAL A 1 236 ? 4.270 -15.643 -3.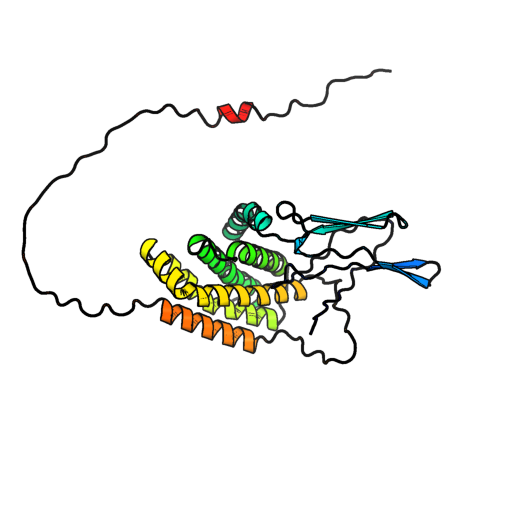577 1.00 88.81 236 VAL A CA 1
ATOM 1794 C C . VAL A 1 236 ? 4.673 -16.025 -5.005 1.00 88.81 236 VAL A C 1
ATOM 1796 O O . VAL A 1 236 ? 5.286 -15.211 -5.693 1.00 88.81 236 VAL A O 1
ATOM 1799 N N . GLU A 1 237 ? 4.321 -17.221 -5.488 1.00 91.12 237 GLU A N 1
ATOM 1800 C CA . GLU A 1 237 ? 4.672 -17.653 -6.845 1.00 91.12 237 GLU A CA 1
ATOM 1801 C C . GLU A 1 237 ? 3.889 -16.857 -7.890 1.00 91.12 237 GLU A C 1
ATOM 1803 O O . GLU A 1 237 ? 4.476 -16.353 -8.853 1.00 91.12 237 GLU A O 1
ATOM 1808 N N . THR A 1 238 ? 2.587 -16.655 -7.663 1.00 91.88 238 THR A N 1
ATOM 1809 C CA 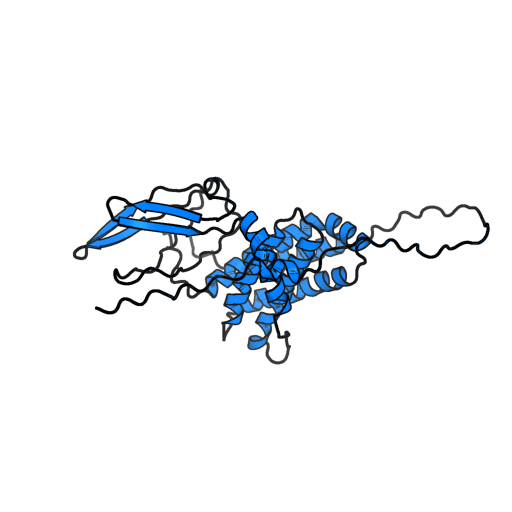. THR A 1 238 ? 1.762 -15.780 -8.506 1.00 91.88 238 THR A CA 1
ATOM 1810 C C . THR A 1 238 ? 2.262 -14.336 -8.472 1.00 91.88 238 THR A C 1
ATOM 1812 O O . THR A 1 238 ? 2.327 -13.692 -9.524 1.00 91.88 238 THR A O 1
ATOM 1815 N N . TYR A 1 239 ? 2.658 -13.822 -7.302 1.00 92.12 239 TYR A N 1
ATOM 1816 C CA . TYR A 1 239 ? 3.259 -12.491 -7.176 1.00 92.12 239 TYR A CA 1
ATOM 1817 C C . TYR A 1 239 ? 4.531 -12.362 -8.026 1.00 92.12 239 TYR A C 1
ATOM 1819 O O . TYR A 1 239 ? 4.617 -11.470 -8.872 1.00 92.12 239 TYR A O 1
ATOM 1827 N N . LEU A 1 240 ? 5.491 -13.277 -7.866 1.00 92.50 240 LEU A N 1
ATOM 1828 C CA . LEU A 1 240 ? 6.757 -13.245 -8.604 1.00 92.50 240 LEU A CA 1
ATOM 1829 C C . LEU A 1 240 ? 6.543 -13.419 -10.115 1.00 92.50 240 LEU A C 1
ATOM 1831 O O . LEU A 1 240 ? 7.164 -12.714 -10.914 1.00 92.50 240 LEU A O 1
ATOM 1835 N N . GLY A 1 241 ? 5.634 -14.313 -10.518 1.00 92.75 241 GLY A N 1
ATOM 1836 C CA . GLY A 1 241 ? 5.263 -14.514 -11.919 1.00 92.75 241 GLY A CA 1
ATOM 1837 C C . GLY A 1 241 ? 4.696 -13.242 -12.550 1.00 92.75 241 GLY A C 1
ATOM 1838 O O . GLY A 1 241 ? 5.191 -12.784 -13.581 1.00 92.75 241 GLY A O 1
ATOM 1839 N N . ARG A 1 242 ? 3.724 -12.603 -11.885 1.00 92.94 242 ARG A N 1
ATOM 1840 C CA . ARG A 1 242 ? 3.129 -11.344 -12.357 1.00 92.94 242 ARG A CA 1
ATOM 1841 C C . ARG A 1 242 ? 4.135 -10.201 -12.402 1.00 92.94 242 ARG A C 1
ATOM 1843 O O . ARG A 1 242 ? 4.116 -9.426 -13.357 1.00 92.94 242 ARG A O 1
ATOM 1850 N N . LEU A 1 243 ? 5.015 -10.093 -11.406 1.00 93.00 243 LEU A N 1
ATOM 1851 C CA . LEU A 1 243 ? 6.048 -9.058 -11.373 1.00 93.00 243 LEU A CA 1
ATOM 1852 C C . LEU A 1 243 ? 6.975 -9.178 -12.588 1.00 93.00 243 LEU A C 1
ATOM 1854 O O . LEU A 1 243 ? 7.255 -8.187 -13.265 1.00 93.00 243 LEU A O 1
ATOM 1858 N N . LYS A 1 244 ? 7.384 -10.408 -12.916 1.00 93.31 244 LYS A N 1
ATOM 1859 C CA . LYS A 1 244 ? 8.215 -10.710 -14.084 1.00 93.31 244 LYS A CA 1
ATOM 1860 C C . LYS A 1 244 ? 7.510 -10.397 -15.407 1.00 93.31 244 LYS A C 1
ATOM 1862 O O . LYS A 1 244 ? 8.128 -9.819 -16.307 1.00 93.31 244 LYS A O 1
ATOM 1867 N N . ASP A 1 245 ? 6.233 -10.743 -15.534 1.00 94.12 245 ASP A N 1
ATOM 1868 C CA . ASP A 1 245 ? 5.444 -10.440 -16.733 1.00 94.12 245 ASP A CA 1
ATOM 1869 C C . ASP A 1 245 ? 5.300 -8.926 -16.935 1.00 94.12 245 ASP A C 1
ATOM 1871 O O . ASP A 1 245 ? 5.565 -8.406 -18.022 1.00 94.12 245 ASP A O 1
ATOM 1875 N N . LEU A 1 246 ? 4.963 -8.192 -15.871 1.00 93.56 246 LEU A N 1
ATOM 1876 C CA . LEU A 1 246 ? 4.834 -6.735 -15.900 1.00 93.56 246 LEU A CA 1
ATOM 1877 C C . LEU A 1 246 ? 6.160 -6.041 -16.222 1.00 93.56 246 LEU A C 1
ATOM 1879 O O . LEU A 1 246 ? 6.185 -5.113 -17.032 1.00 93.56 246 LEU A O 1
ATOM 1883 N N . LYS A 1 247 ? 7.268 -6.525 -15.653 1.00 91.75 247 LYS A N 1
ATOM 1884 C CA . LYS A 1 247 ? 8.620 -6.078 -16.001 1.00 91.75 247 LYS A CA 1
ATOM 1885 C C . LYS A 1 247 ? 8.923 -6.297 -17.485 1.00 91.75 247 LYS A C 1
ATOM 1887 O O . LYS A 1 247 ? 9.440 -5.406 -18.156 1.00 91.75 247 LYS A O 1
ATOM 1892 N N . THR A 1 248 ? 8.581 -7.465 -18.023 1.00 92.19 248 THR A N 1
ATOM 1893 C CA . THR A 1 248 ? 8.799 -7.789 -19.442 1.00 92.19 248 THR A CA 1
ATOM 1894 C C . THR A 1 248 ? 7.996 -6.856 -20.349 1.00 92.19 248 THR A C 1
ATOM 1896 O O . THR A 1 248 ? 8.521 -6.337 -21.336 1.00 92.19 248 THR A O 1
ATOM 1899 N N . LEU A 1 249 ? 6.742 -6.575 -19.983 1.00 91.94 249 LEU A N 1
ATOM 1900 C CA . LEU A 1 249 ? 5.890 -5.615 -20.685 1.00 91.94 249 LEU A CA 1
ATOM 1901 C C . LEU A 1 249 ? 6.423 -4.182 -20.593 1.00 91.94 249 LEU A C 1
ATOM 1903 O O . LEU A 1 249 ? 6.334 -3.437 -21.571 1.00 91.94 249 LEU A O 1
ATOM 1907 N N . PHE A 1 250 ? 6.967 -3.787 -19.439 1.00 90.88 250 PHE A N 1
ATOM 1908 C CA . PHE A 1 250 ? 7.636 -2.499 -19.273 1.00 90.88 250 PHE A CA 1
ATOM 1909 C C . PHE A 1 250 ? 8.815 -2.379 -20.243 1.00 90.88 250 PHE A C 1
ATOM 1911 O O . PHE A 1 250 ? 8.835 -1.462 -21.057 1.00 90.88 250 PHE A O 1
ATOM 1918 N N . HIS A 1 251 ? 9.736 -3.345 -20.249 1.00 90.25 251 HIS A N 1
ATOM 1919 C CA . HIS A 1 251 ? 10.916 -3.320 -21.123 1.00 90.25 251 HIS A CA 1
ATOM 1920 C C . HIS A 1 251 ? 10.556 -3.321 -22.612 1.00 90.25 251 HIS A C 1
ATOM 1922 O O . HIS A 1 251 ? 11.131 -2.561 -23.393 1.00 90.25 251 HIS A O 1
ATOM 1928 N N . ALA A 1 252 ? 9.552 -4.106 -23.010 1.00 89.50 252 ALA A N 1
ATOM 1929 C CA . ALA A 1 252 ? 9.043 -4.096 -24.382 1.00 89.50 252 ALA A CA 1
ATOM 1930 C C . ALA A 1 252 ? 8.463 -2.726 -24.786 1.00 89.50 252 ALA A C 1
ATOM 1932 O O . ALA A 1 252 ? 8.596 -2.301 -25.934 1.00 89.50 252 ALA A O 1
ATOM 1933 N N . SER A 1 253 ? 7.839 -2.020 -23.839 1.00 87.12 253 SER A N 1
ATOM 1934 C CA . SER A 1 253 ? 7.276 -0.679 -24.045 1.00 87.12 253 SER A CA 1
ATOM 1935 C C . SER A 1 253 ? 8.331 0.426 -23.972 1.00 87.12 253 SER A C 1
ATOM 1937 O O . SER A 1 253 ? 8.151 1.482 -24.579 1.00 87.12 253 SER A O 1
ATOM 1939 N N . TRP A 1 254 ? 9.426 0.178 -23.255 1.00 80.94 254 TRP A N 1
ATOM 1940 C CA . TRP A 1 254 ? 10.530 1.107 -23.051 1.00 80.94 254 TRP A CA 1
ATOM 1941 C C . TRP A 1 254 ? 11.415 1.250 -24.287 1.00 80.94 254 TRP A C 1
ATOM 1943 O O . TRP A 1 254 ? 11.842 2.354 -24.627 1.00 80.94 254 TRP A O 1
ATOM 1953 N N . LEU A 1 255 ? 11.666 0.145 -24.996 1.00 75.69 255 LEU A N 1
ATOM 1954 C CA . LEU A 1 255 ? 12.495 0.167 -26.195 1.00 75.69 255 LEU A CA 1
ATOM 1955 C C . LEU A 1 255 ? 11.909 1.143 -27.237 1.00 75.69 255 LEU A C 1
ATOM 1957 O O . LEU A 1 255 ? 10.684 1.174 -27.459 1.00 75.69 255 LEU A O 1
ATOM 1961 N N . PRO A 1 256 ? 12.748 1.980 -27.877 1.00 62.53 256 PRO A N 1
ATOM 1962 C CA . PRO A 1 256 ? 12.287 2.798 -28.985 1.00 62.53 256 PRO A CA 1
ATOM 1963 C C . PRO A 1 256 ? 11.743 1.845 -30.049 1.00 62.53 256 PRO A C 1
ATOM 1965 O O . PRO A 1 256 ? 12.439 0.915 -30.459 1.00 62.53 256 PRO A O 1
ATOM 1968 N N . MET A 1 257 ? 10.491 2.044 -30.487 1.00 52.28 257 MET A N 1
ATOM 1969 C CA . MET A 1 257 ? 10.101 1.459 -31.768 1.00 52.28 257 MET A CA 1
ATOM 1970 C C . MET A 1 257 ? 11.143 1.952 -32.763 1.00 52.28 257 MET A C 1
ATOM 1972 O O . MET A 1 257 ? 11.374 3.162 -32.831 1.00 52.28 257 MET A O 1
ATOM 1976 N N . ALA A 1 258 ? 11.819 1.026 -33.445 1.00 40.28 258 ALA A N 1
ATOM 1977 C CA . ALA A 1 258 ? 12.766 1.375 -34.487 1.00 40.28 258 ALA A CA 1
ATOM 1978 C C . ALA A 1 258 ? 12.109 2.442 -35.362 1.00 40.28 258 ALA A C 1
ATOM 1980 O O . ALA A 1 258 ? 10.997 2.229 -35.855 1.00 40.28 258 ALA A O 1
ATOM 1981 N N . ALA A 1 259 ? 12.752 3.605 -35.480 1.00 41.16 259 ALA A N 1
ATOM 1982 C CA . ALA A 1 259 ? 12.313 4.602 -36.432 1.00 41.16 259 ALA A CA 1
ATOM 1983 C C . ALA A 1 259 ? 12.229 3.882 -37.779 1.00 41.16 259 ALA A C 1
ATOM 1985 O O . ALA A 1 259 ? 13.229 3.340 -38.255 1.00 41.16 259 ALA A O 1
ATOM 1986 N N . THR A 1 260 ? 11.031 3.807 -38.363 1.00 37.72 260 THR A N 1
ATOM 1987 C CA . THR A 1 260 ? 10.910 3.502 -39.787 1.00 37.72 260 THR A CA 1
ATOM 1988 C C . THR A 1 260 ? 11.897 4.419 -40.496 1.00 37.72 260 THR A C 1
ATOM 1990 O O . THR A 1 260 ? 11.847 5.621 -40.217 1.00 37.72 260 THR A O 1
ATOM 1993 N N . PRO A 1 261 ? 12.826 3.883 -41.307 1.00 32.50 261 PRO A N 1
ATOM 1994 C CA . PRO A 1 261 ? 13.901 4.681 -41.862 1.00 32.50 261 PRO A CA 1
ATOM 1995 C C . PRO A 1 261 ? 13.267 5.828 -42.636 1.00 32.50 261 PRO A C 1
ATOM 1997 O O . PRO A 1 261 ? 12.573 5.613 -43.629 1.00 32.50 261 PRO A O 1
ATOM 2000 N N . ILE A 1 262 ? 13.442 7.042 -42.116 1.00 40.47 262 ILE A N 1
ATOM 2001 C CA . ILE A 1 262 ? 13.189 8.242 -42.890 1.00 40.47 262 ILE A CA 1
ATOM 2002 C C . ILE A 1 262 ? 14.302 8.227 -43.923 1.00 40.47 262 ILE A C 1
ATOM 2004 O O . ILE A 1 262 ? 15.479 8.327 -43.578 1.00 40.47 262 ILE A O 1
ATOM 2008 N N . ASP A 1 263 ? 13.898 7.977 -45.160 1.00 30.05 263 ASP A N 1
ATOM 2009 C CA . ASP A 1 263 ? 14.747 7.998 -46.336 1.00 30.05 263 ASP A CA 1
ATOM 2010 C C . ASP A 1 263 ? 15.479 9.346 -46.354 1.00 30.05 263 ASP A C 1
ATOM 2012 O O . ASP A 1 263 ? 14.866 10.407 -46.498 1.00 30.05 263 ASP A O 1
ATOM 2016 N N . ILE A 1 264 ? 16.786 9.317 -46.084 1.00 44.25 264 ILE A N 1
ATOM 2017 C CA . ILE A 1 264 ? 17.636 10.501 -46.160 1.00 44.25 264 ILE A CA 1
ATOM 2018 C C . ILE A 1 264 ? 17.830 10.772 -47.647 1.00 44.25 264 ILE A C 1
ATOM 2020 O O . ILE A 1 264 ? 18.698 10.184 -48.288 1.00 44.25 264 ILE A O 1
ATOM 2024 N N . ALA A 1 265 ? 17.021 11.677 -48.185 1.00 35.47 265 ALA A N 1
ATOM 2025 C CA . ALA A 1 265 ? 17.226 12.245 -49.504 1.00 35.47 265 ALA A CA 1
ATOM 2026 C C . ALA A 1 265 ? 17.240 13.779 -49.414 1.00 35.47 265 ALA A C 1
ATOM 2028 O O . ALA A 1 265 ? 16.188 14.407 -49.474 1.00 35.47 265 ALA A O 1
ATOM 2029 N N . CYS A 1 266 ? 18.470 14.314 -49.331 1.00 32.53 266 CYS A N 1
ATOM 2030 C CA . CYS A 1 266 ? 18.927 15.636 -49.804 1.00 32.53 266 CYS A CA 1
ATOM 2031 C C . CYS A 1 266 ? 18.349 16.870 -49.049 1.00 32.53 266 CYS A C 1
ATOM 2033 O O . CYS A 1 266 ? 17.182 16.902 -48.697 1.00 32.53 266 CYS A O 1
ATOM 2035 N N . ILE A 1 267 ? 19.069 17.954 -48.733 1.00 33.47 267 ILE A N 1
ATOM 2036 C CA . ILE A 1 267 ? 20.070 18.745 -49.469 1.00 33.47 267 ILE A CA 1
ATOM 2037 C C . ILE A 1 267 ? 20.954 19.513 -48.451 1.00 33.47 267 ILE A C 1
ATOM 2039 O O . ILE A 1 267 ? 20.538 19.767 -47.323 1.00 33.47 267 ILE A O 1
ATOM 2043 N N . GLU A 1 268 ? 22.163 19.825 -48.910 1.00 33.66 268 GLU A N 1
ATOM 2044 C CA . GLU A 1 268 ? 23.323 20.513 -48.324 1.00 33.66 268 GLU A CA 1
ATOM 2045 C C . GLU A 1 268 ? 23.101 21.921 -47.715 1.00 33.66 268 GLU A C 1
ATOM 2047 O O . GLU A 1 26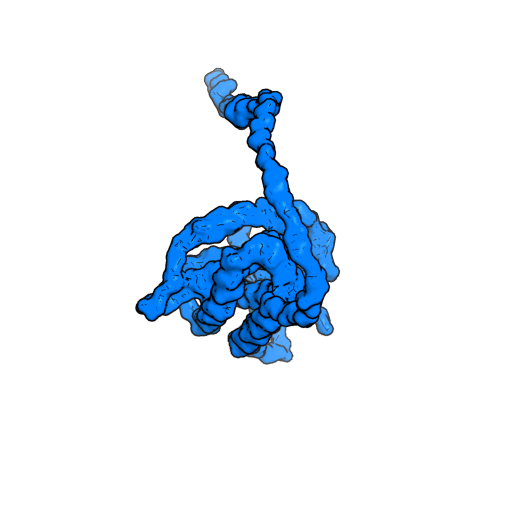8 ? 22.190 22.642 -48.113 1.00 33.66 268 GLU A O 1
ATOM 2052 N N . ASP A 1 269 ? 24.007 22.243 -46.773 1.00 32.12 269 ASP A N 1
ATOM 2053 C CA . ASP A 1 269 ? 24.671 23.516 -46.406 1.00 32.12 269 ASP A CA 1
ATOM 2054 C C . ASP A 1 269 ? 23.931 24.872 -46.479 1.00 32.12 269 ASP A C 1
ATOM 2056 O O . ASP A 1 269 ? 23.511 25.296 -47.549 1.00 32.12 269 ASP A O 1
ATOM 2060 N N . ASP A 1 270 ? 23.932 25.628 -45.362 1.00 29.77 270 ASP A N 1
ATOM 2061 C CA . ASP A 1 270 ? 24.662 26.917 -45.293 1.00 29.77 270 ASP A CA 1
ATOM 2062 C C . ASP A 1 270 ? 24.785 27.523 -43.864 1.00 29.77 270 ASP A C 1
ATOM 2064 O O . ASP A 1 270 ? 23.844 27.529 -43.073 1.00 29.77 270 ASP A O 1
ATOM 2068 N N . GLU A 1 271 ? 25.998 28.017 -43.587 1.00 31.34 271 GLU A N 1
ATOM 2069 C CA . GLU A 1 271 ? 26.464 29.178 -42.792 1.00 31.34 271 GLU A CA 1
ATOM 2070 C C . GLU A 1 271 ? 25.920 29.605 -41.388 1.00 31.34 271 GLU A C 1
ATOM 2072 O O . GLU A 1 271 ? 24.803 30.068 -41.199 1.00 31.34 271 GLU A O 1
ATOM 2077 N N . LEU A 1 272 ? 26.856 29.565 -40.416 1.00 30.22 272 LEU A N 1
ATOM 2078 C CA . LEU A 1 272 ? 27.384 30.641 -39.532 1.00 30.22 272 LEU A CA 1
ATOM 2079 C C . LEU A 1 272 ? 26.477 31.651 -38.762 1.00 30.22 272 LEU A C 1
ATOM 2081 O O . LEU A 1 272 ? 25.795 32.482 -39.343 1.00 30.22 272 LEU A O 1
ATOM 2085 N N . LEU A 1 273 ? 26.770 31.715 -37.442 1.00 29.75 273 LEU A N 1
ATOM 2086 C CA . LEU A 1 273 ? 26.781 32.870 -36.502 1.00 29.75 273 LEU A CA 1
ATOM 2087 C C . LEU A 1 273 ? 25.434 33.513 -36.093 1.00 29.75 273 LEU A C 1
ATOM 2089 O O . LEU A 1 273 ? 24.759 34.142 -36.891 1.00 29.75 273 LEU A O 1
ATOM 2093 N N . ASP A 1 274 ? 25.069 33.493 -34.803 1.00 28.83 274 ASP A N 1
ATOM 2094 C CA . ASP A 1 274 ? 25.575 34.438 -33.790 1.00 28.83 274 ASP A CA 1
ATOM 2095 C C . ASP A 1 274 ? 24.904 34.245 -32.414 1.00 28.83 274 ASP A C 1
ATOM 2097 O O . ASP A 1 274 ? 23.753 33.828 -32.285 1.00 28.83 274 ASP A O 1
ATOM 2101 N N . THR A 1 275 ? 25.652 34.586 -31.366 1.00 38.38 275 THR A N 1
ATOM 2102 C CA . THR A 1 275 ? 25.204 34.598 -29.960 1.00 38.38 275 THR A CA 1
ATOM 2103 C C . THR A 1 275 ? 24.697 35.999 -29.603 1.00 38.38 275 THR A C 1
ATOM 2105 O O . THR A 1 275 ? 25.254 36.978 -30.099 1.00 38.38 275 THR A O 1
ATOM 2108 N N . PRO A 1 276 ? 23.766 36.147 -28.644 1.00 34.41 276 PRO A N 1
ATOM 2109 C CA . PRO A 1 276 ? 23.958 37.223 -27.666 1.00 34.41 276 PRO A CA 1
ATOM 2110 C C . PRO A 1 276 ? 23.781 36.792 -26.201 1.00 34.41 276 PRO A C 1
ATOM 2112 O O . PRO A 1 276 ? 22.898 36.019 -25.838 1.00 34.41 276 PRO A O 1
ATOM 2115 N N . GLN A 1 277 ? 24.651 37.360 -25.362 1.00 35.06 277 GLN A N 1
ATOM 2116 C CA . GLN A 1 277 ? 24.702 37.281 -23.898 1.00 35.06 277 GLN A CA 1
ATOM 2117 C C . GLN A 1 277 ? 23.544 38.035 -23.187 1.00 35.06 277 GLN A C 1
ATOM 2119 O O . GLN A 1 277 ? 22.848 38.833 -23.815 1.00 35.06 277 GLN A O 1
ATOM 2124 N N . PRO A 1 278 ? 23.345 37.810 -21.867 1.00 35.56 278 PRO A N 1
ATOM 2125 C CA . PRO A 1 278 ? 22.108 38.112 -21.143 1.00 35.56 278 PRO A CA 1
ATOM 2126 C C . PRO A 1 278 ? 22.030 39.539 -20.573 1.00 35.56 278 PRO A C 1
ATOM 2128 O O . PRO A 1 278 ? 23.015 40.095 -20.087 1.00 35.56 278 PRO A O 1
ATOM 2131 N N . GLY A 1 279 ? 20.816 40.097 -20.564 1.00 28.77 279 GLY A N 1
ATOM 2132 C CA . GLY A 1 279 ? 20.474 41.361 -19.911 1.00 28.77 279 GLY A CA 1
ATOM 2133 C C . GLY A 1 279 ? 20.025 41.173 -18.458 1.00 28.77 279 GLY A C 1
ATOM 2134 O O . GLY A 1 279 ? 19.182 40.331 -18.154 1.00 28.77 279 GLY A O 1
ATOM 2135 N N . ALA A 1 280 ? 20.590 41.987 -17.568 1.00 32.47 280 ALA A N 1
ATOM 2136 C CA . ALA A 1 280 ? 20.214 42.109 -16.168 1.00 32.47 280 ALA A CA 1
ATOM 2137 C C . ALA A 1 280 ? 18.920 42.927 -16.006 1.00 32.47 280 ALA A C 1
ATOM 2139 O O . ALA A 1 280 ? 18.844 44.063 -16.475 1.00 32.47 280 ALA A O 1
ATOM 2140 N N . HIS A 1 281 ? 17.952 42.396 -15.256 1.00 33.12 281 HIS A N 1
ATOM 2141 C CA . HIS A 1 281 ? 16.861 43.178 -14.676 1.00 33.12 281 HIS A CA 1
ATOM 2142 C C . HIS A 1 281 ? 16.747 42.901 -13.176 1.00 33.12 281 HIS A C 1
ATOM 2144 O O . HIS A 1 281 ? 16.483 41.790 -12.729 1.00 33.12 281 HIS A O 1
ATOM 2150 N N . THR A 1 282 ? 16.969 43.961 -12.407 1.00 34.28 282 THR A N 1
ATOM 2151 C CA . THR A 1 282 ? 16.702 44.090 -10.979 1.00 34.28 282 THR A CA 1
ATOM 2152 C C . THR A 1 282 ? 15.197 44.065 -10.712 1.00 34.28 282 THR A C 1
ATOM 2154 O O . THR A 1 282 ? 14.481 44.940 -11.197 1.00 34.28 282 THR A O 1
ATOM 2157 N N . SER A 1 283 ? 14.731 43.130 -9.885 1.00 35.62 283 SER A N 1
ATOM 2158 C CA . SER A 1 283 ? 13.451 43.241 -9.182 1.00 35.62 283 SER A CA 1
ATOM 2159 C C . SER A 1 283 ? 13.684 42.926 -7.709 1.00 35.62 283 SER A C 1
ATOM 2161 O O . SER A 1 283 ? 14.051 41.812 -7.336 1.00 35.62 283 SER A O 1
ATOM 2163 N N . THR A 1 284 ? 13.532 43.952 -6.877 1.00 46.19 284 THR A N 1
ATOM 2164 C CA . THR A 1 284 ? 13.539 43.895 -5.415 1.00 46.19 284 THR A CA 1
ATOM 2165 C C . THR A 1 284 ? 12.549 42.845 -4.932 1.00 46.19 284 THR A C 1
ATOM 2167 O O . THR A 1 284 ? 11.339 43.051 -5.008 1.00 46.19 284 THR A O 1
ATOM 2170 N N . THR A 1 285 ? 13.069 41.726 -4.438 1.00 38.22 285 THR A N 1
ATOM 2171 C CA . THR A 1 285 ? 12.275 40.674 -3.804 1.00 38.22 285 THR A CA 1
ATOM 2172 C C . THR A 1 285 ? 12.646 40.674 -2.328 1.00 38.22 285 THR A C 1
ATOM 2174 O O . THR A 1 285 ? 13.824 40.663 -1.981 1.00 38.22 285 THR A O 1
ATOM 2177 N N . ILE A 1 286 ? 11.628 40.825 -1.490 1.00 47.84 286 ILE A N 1
ATOM 2178 C CA . ILE A 1 286 ? 11.699 40.978 -0.035 1.00 47.84 286 ILE A CA 1
ATOM 2179 C C . ILE A 1 286 ? 12.515 39.835 0.585 1.00 47.84 286 ILE A C 1
ATOM 2181 O O . ILE A 1 286 ? 12.363 38.681 0.187 1.00 47.84 286 ILE A O 1
ATOM 2185 N N . ASP A 1 287 ? 13.374 40.175 1.549 1.00 45.28 287 ASP A N 1
ATOM 2186 C CA . ASP A 1 287 ? 14.208 39.225 2.286 1.00 45.28 287 ASP A CA 1
ATOM 2187 C C . ASP A 1 287 ? 13.320 38.196 3.028 1.00 45.28 287 ASP A C 1
ATOM 2189 O O . ASP A 1 287 ? 12.498 38.588 3.868 1.00 45.28 287 ASP A O 1
ATOM 2193 N N . PRO A 1 288 ? 13.457 36.885 2.749 1.00 45.84 288 PRO A N 1
ATOM 2194 C CA . PRO A 1 288 ? 12.666 35.833 3.389 1.00 45.84 288 PRO A CA 1
ATOM 2195 C C . PRO A 1 288 ? 12.861 35.741 4.914 1.00 45.84 288 PRO A C 1
ATOM 2197 O O . PRO A 1 288 ? 12.047 35.108 5.590 1.00 45.84 288 PRO A O 1
ATOM 2200 N N . TYR A 1 289 ? 13.871 36.401 5.491 1.00 45.22 289 TYR A N 1
ATOM 2201 C CA . TYR A 1 289 ? 14.064 36.451 6.942 1.00 45.22 289 TYR A CA 1
ATOM 2202 C C . TYR A 1 289 ? 13.231 37.530 7.656 1.00 45.22 289 TYR A C 1
ATOM 2204 O O . TYR A 1 289 ? 13.019 37.416 8.867 1.00 45.22 289 TYR A O 1
ATOM 2212 N N . ASP A 1 290 ? 12.679 38.518 6.941 1.00 49.59 290 ASP A N 1
ATOM 2213 C CA . ASP A 1 290 ? 11.809 39.545 7.540 1.00 49.59 290 ASP A CA 1
ATOM 2214 C C . ASP A 1 290 ? 10.347 39.079 7.700 1.00 49.59 290 ASP A C 1
ATOM 2216 O O . ASP A 1 290 ? 9.643 39.546 8.599 1.00 49.59 290 ASP A O 1
ATOM 2220 N N . MET A 1 291 ? 9.900 38.071 6.939 1.00 45.88 291 MET A N 1
ATOM 2221 C CA . MET A 1 291 ? 8.592 37.423 7.146 1.00 45.88 291 MET A CA 1
ATOM 2222 C C . MET A 1 291 ? 8.547 36.538 8.405 1.00 45.88 291 MET A C 1
ATOM 2224 O O . MET A 1 291 ? 7.487 36.368 9.010 1.00 45.88 291 MET A O 1
ATOM 2228 N N . LEU A 1 292 ? 9.694 36.032 8.868 1.00 48.16 292 LEU A N 1
ATOM 2229 C CA . LEU A 1 292 ? 9.781 35.158 10.047 1.00 48.16 292 LEU A CA 1
ATOM 2230 C C . LEU A 1 292 ? 9.678 35.916 11.383 1.00 48.16 292 LEU A C 1
ATOM 2232 O O . LEU A 1 292 ? 9.594 35.298 12.446 1.00 48.16 292 LEU A O 1
ATOM 2236 N N . ARG A 1 293 ? 9.633 37.256 11.361 1.00 47.47 293 ARG A N 1
ATOM 2237 C CA . ARG A 1 293 ? 9.383 38.082 12.556 1.00 47.47 293 ARG A CA 1
ATOM 2238 C C . ARG A 1 293 ? 7.899 38.293 12.870 1.00 47.47 293 ARG A C 1
ATOM 2240 O O . ARG A 1 293 ? 7.594 38.736 13.973 1.00 47.47 293 ARG A O 1
ATOM 2247 N N . LEU A 1 294 ? 6.989 37.924 11.965 1.00 50.12 294 LEU A N 1
ATOM 2248 C CA . LEU A 1 294 ? 5.534 38.039 12.162 1.00 50.12 294 LEU A CA 1
ATOM 2249 C C . LEU A 1 294 ? 4.884 36.785 12.772 1.00 50.12 294 LEU A C 1
ATOM 2251 O O . LEU A 1 294 ? 3.699 36.809 13.088 1.00 50.12 294 LEU A O 1
ATOM 2255 N N . LEU A 1 295 ? 5.652 35.710 12.975 1.00 42.00 295 LEU A N 1
ATOM 2256 C CA . LEU A 1 295 ? 5.151 34.425 13.482 1.00 42.00 295 LEU A CA 1
ATOM 2257 C C . LEU A 1 295 ? 5.766 34.008 14.824 1.00 42.00 295 LEU A C 1
ATOM 2259 O O . LEU A 1 295 ? 5.706 32.837 15.195 1.00 42.00 295 LEU A O 1
ATOM 2263 N N . ARG A 1 296 ? 6.357 34.940 15.584 1.00 41.25 296 ARG A N 1
ATOM 2264 C CA . ARG A 1 296 ? 6.848 34.603 16.924 1.00 41.25 296 ARG A CA 1
ATOM 2265 C C . ARG A 1 296 ? 5.694 34.657 17.944 1.00 41.25 296 ARG A C 1
ATOM 2267 O O . ARG A 1 296 ? 5.046 35.699 18.044 1.00 41.25 296 ARG A O 1
ATOM 2274 N N . PRO A 1 297 ? 5.452 33.590 18.727 1.00 38.28 297 PRO A N 1
ATOM 2275 C CA . PRO A 1 297 ? 4.486 33.612 19.820 1.00 38.28 297 PRO A CA 1
ATOM 2276 C C . PRO A 1 297 ? 4.911 34.623 20.894 1.00 38.28 297 PRO A C 1
ATOM 2278 O O . PRO A 1 297 ? 6.065 34.626 21.326 1.00 38.28 297 PRO A O 1
ATOM 2281 N N . LEU A 1 298 ? 3.985 35.476 21.334 1.00 42.41 298 LEU A N 1
ATOM 2282 C CA . LEU A 1 298 ? 4.114 36.202 22.597 1.00 42.41 298 LEU A CA 1
ATOM 2283 C C . LEU A 1 298 ? 3.918 35.191 23.734 1.00 42.41 298 LEU A C 1
ATOM 2285 O O . LEU A 1 298 ? 2.852 34.588 23.846 1.00 42.41 298 LEU A O 1
ATOM 2289 N N . ASP A 1 299 ? 4.959 34.999 24.544 1.00 41.16 299 ASP A N 1
ATOM 2290 C CA . ASP A 1 299 ? 4.942 34.159 25.744 1.00 41.16 299 ASP A CA 1
ATOM 2291 C C . ASP A 1 299 ? 3.735 34.476 26.651 1.00 41.16 299 ASP A C 1
ATOM 2293 O O . ASP A 1 299 ? 3.532 35.639 27.025 1.00 41.16 299 ASP A O 1
ATOM 2297 N N . PRO A 1 300 ? 2.964 33.468 27.094 1.00 43.84 300 PRO A N 1
ATOM 2298 C CA . PRO A 1 300 ? 1.932 33.640 28.097 1.00 43.84 300 PRO A CA 1
ATOM 2299 C C . PRO A 1 300 ? 2.536 33.370 29.477 1.00 43.84 300 PRO A C 1
ATOM 2301 O O . PRO A 1 300 ? 2.490 32.244 29.958 1.00 43.84 300 PRO A O 1
ATOM 2304 N N . ASN A 1 301 ? 3.125 34.378 30.128 1.00 34.62 301 ASN A N 1
ATOM 2305 C CA . ASN A 1 301 ? 3.378 34.311 31.575 1.00 34.62 301 ASN A CA 1
ATOM 2306 C C . ASN A 1 301 ? 3.716 35.671 32.200 1.00 34.62 301 ASN A C 1
ATOM 2308 O O . ASN A 1 301 ? 4.838 35.909 32.635 1.00 34.62 301 ASN A O 1
ATOM 2312 N N . ILE A 1 302 ? 2.719 36.552 32.331 1.00 37.81 302 ILE A N 1
ATOM 2313 C CA . ILE A 1 302 ? 2.699 37.534 33.426 1.00 37.81 302 ILE A CA 1
ATOM 2314 C C . ILE A 1 302 ? 1.261 37.674 33.934 1.00 37.81 302 ILE A C 1
ATOM 2316 O O . ILE A 1 302 ? 0.486 38.498 33.464 1.00 37.81 302 ILE A O 1
ATOM 2320 N N . THR A 1 303 ? 0.904 36.897 34.951 1.00 37.44 303 THR A N 1
ATOM 2321 C CA . THR A 1 303 ? 0.012 37.387 36.010 1.00 37.44 303 THR A CA 1
ATOM 2322 C C . THR A 1 303 ? 0.350 36.657 37.299 1.00 37.44 303 THR A C 1
ATOM 2324 O O . THR A 1 303 ? -0.012 35.510 37.531 1.00 37.44 303 THR A O 1
ATOM 2327 N N . LYS A 1 304 ? 1.112 37.359 38.138 1.00 33.69 304 LYS A N 1
ATOM 2328 C CA . LYS A 1 304 ? 1.218 37.074 39.563 1.00 33.69 304 LYS A CA 1
ATOM 2329 C C . LYS A 1 304 ? -0.151 37.344 40.187 1.00 33.69 304 LYS A C 1
ATOM 2331 O O . LYS A 1 304 ? -0.645 38.463 40.077 1.00 33.69 304 LYS A O 1
ATOM 2336 N N . LEU A 1 305 ? -0.705 36.362 40.884 1.00 33.09 305 LEU A N 1
ATOM 2337 C CA . LEU A 1 305 ? -1.651 36.586 41.972 1.00 33.09 305 LEU A CA 1
ATOM 2338 C C . LEU A 1 305 ? -0.955 36.130 43.261 1.00 33.09 305 LEU A C 1
ATOM 2340 O O . LEU A 1 305 ? -0.527 34.986 43.388 1.00 33.09 305 LEU A O 1
ATOM 2344 N N . VAL A 1 306 ? -0.756 37.095 44.152 1.00 36.09 306 VAL A N 1
ATOM 2345 C CA . VAL A 1 306 ? -0.294 36.997 45.547 1.00 36.09 306 VAL A CA 1
ATOM 2346 C C . VAL A 1 306 ? -1.535 37.365 46.391 1.00 36.09 306 VAL A C 1
ATOM 2348 O O . VAL A 1 306 ? -2.356 38.129 45.878 1.00 36.09 306 VAL A O 1
ATOM 2351 N N . PRO A 1 307 ? -1.721 36.757 47.579 1.00 49.12 307 PRO A N 1
ATOM 2352 C CA . PRO A 1 307 ? -2.970 36.122 48.022 1.00 49.12 307 PRO A CA 1
ATOM 2353 C C . PRO A 1 307 ? -4.134 37.056 48.350 1.00 49.12 307 PRO A C 1
ATOM 2355 O O . PRO A 1 307 ? -3.889 38.224 48.724 1.00 49.12 307 PRO A O 1
#

Radius of gyration: 26.83 Å; chains: 1; bounding box: 54×67×98 Å